Protein AF-A0A2A5FJX6-F1 (afdb_monomer)

Radius of gyration: 26.34 Å; Cα contacts (8 Å, |Δi|>4): 226; chains: 1; bounding box: 52×36×76 Å

Sequence (241 aa):
MTENDKHRYWAIAEWVMDNPEEGLKQFPEVVKNLETAIEKVTPHQEVQIINNIIDMFTKWAKELPLLLPKARKKKLEQYIDIVWMTMYMKYEDEIVIQEIKKQMPYLEEELSYLQAEYSKLSKKTSYEWIANPDKELPAIYNNLKVNELICPKTTQEQFINAFSKREATTIKPIQWIGKKNLLAYFIDSLFENNKISSTSRIWATAIICFTDAKNLAQLKENYRGNKQGKPKEFSIIDRLF

Foldseek 3Di:
DDPVVVVVLVVLLVVCVVPVVVCCVPPVVSVVVVVVVVVPCDLVNLLVVLVVLLVCLVVLVVVLVVDDLVVSLVSLVVNLVVLVCLQDPDDDDPSSVVSSVVCVVSSVVSNVVSVVVNVVSPFQWAWAFDDDLVPQLVLLVVLCVVVVQWDPPQDSVLSSRNHHRHGLVPHDATETPDDLLLVLLLLVVCVVVVRTDDDPCSLVNNVSRHPPSPPSVVSQVVCCPDPVNGDPPNVSSVVSD

Structure (mmCIF, N/CA/C/O backbone):
data_AF-A0A2A5FJX6-F1
#
_entry.id   AF-A0A2A5FJX6-F1
#
loop_
_atom_site.group_PDB
_atom_site.id
_atom_site.type_symbol
_atom_site.label_atom_id
_atom_site.label_alt_id
_atom_site.label_comp_id
_atom_site.label_asym_id
_atom_site.label_entity_id
_atom_site.label_seq_id
_atom_site.pdbx_PDB_ins_code
_atom_site.Cartn_x
_atom_site.Cartn_y
_atom_site.Cartn_z
_atom_site.occupancy
_atom_site.B_iso_or_equiv
_atom_site.auth_seq_id
_atom_site.auth_comp_id
_atom_site.auth_asym_id
_atom_site.auth_atom_id
_atom_site.pdbx_PDB_model_num
ATOM 1 N N . MET A 1 1 ? 7.272 11.387 -47.361 1.00 59.84 1 MET A N 1
ATOM 2 C CA . MET A 1 1 ? 6.286 10.925 -46.364 1.00 59.84 1 MET A CA 1
ATOM 3 C C . MET A 1 1 ? 5.802 12.138 -45.596 1.00 59.84 1 MET A C 1
ATOM 5 O O . MET A 1 1 ? 6.639 12.872 -45.077 1.00 59.84 1 MET A O 1
ATOM 9 N N . THR A 1 2 ? 4.502 12.409 -45.620 1.00 76.62 2 THR A N 1
ATOM 10 C CA . THR A 1 2 ? 3.911 13.561 -44.925 1.00 76.62 2 THR A CA 1
ATOM 11 C C . THR A 1 2 ? 3.832 13.300 -43.415 1.00 76.62 2 THR A C 1
ATOM 13 O O . THR A 1 2 ? 4.002 12.170 -42.956 1.00 76.62 2 THR A O 1
ATOM 16 N N . GLU A 1 3 ? 3.602 14.337 -42.613 1.00 66.56 3 GLU A N 1
ATOM 17 C CA . GLU A 1 3 ? 3.443 14.211 -41.154 1.00 66.56 3 GLU A CA 1
ATOM 18 C C . GLU A 1 3 ? 2.228 13.348 -40.776 1.00 66.56 3 GLU A C 1
ATOM 20 O O . GLU A 1 3 ? 2.269 12.560 -39.832 1.00 66.56 3 GLU A O 1
ATOM 25 N N . ASN A 1 4 ? 1.187 13.395 -41.606 1.00 76.69 4 ASN A N 1
ATOM 26 C CA . ASN A 1 4 ? -0.003 12.568 -41.454 1.00 76.69 4 ASN A CA 1
ATOM 27 C C . ASN A 1 4 ? 0.289 11.079 -41.731 1.00 76.69 4 ASN A C 1
ATOM 29 O O . ASN A 1 4 ? -0.196 10.198 -41.021 1.00 76.69 4 ASN A O 1
ATOM 33 N N . ASP A 1 5 ? 1.159 10.792 -42.707 1.00 75.12 5 ASP A N 1
ATOM 34 C CA . ASP A 1 5 ? 1.606 9.424 -43.002 1.00 75.12 5 ASP A CA 1
ATOM 35 C C . ASP A 1 5 ? 2.434 8.836 -41.848 1.00 75.12 5 ASP A C 1
ATOM 37 O O . ASP A 1 5 ? 2.316 7.649 -41.546 1.00 75.12 5 ASP A O 1
ATOM 41 N N . LYS A 1 6 ? 3.229 9.668 -41.153 1.00 70.25 6 LYS A N 1
ATOM 42 C CA . LYS A 1 6 ? 3.973 9.259 -39.947 1.00 70.25 6 LYS A CA 1
ATOM 43 C C . LYS A 1 6 ? 3.037 8.873 -38.807 1.00 70.25 6 LYS A C 1
ATOM 45 O O . LYS A 1 6 ? 3.231 7.821 -38.206 1.00 70.25 6 LYS A O 1
ATOM 50 N N . HIS A 1 7 ? 2.028 9.691 -38.515 1.00 77.94 7 HIS A N 1
ATOM 51 C CA . HIS A 1 7 ? 1.064 9.381 -37.455 1.00 77.94 7 HIS A CA 1
ATOM 52 C C . HIS A 1 7 ? 0.273 8.110 -37.745 1.00 77.94 7 HIS A C 1
ATOM 54 O O . HIS A 1 7 ? 0.091 7.281 -36.856 1.00 77.94 7 HIS A O 1
ATOM 60 N N . ARG A 1 8 ? -0.144 7.925 -38.999 1.00 81.31 8 ARG A N 1
ATOM 61 C CA . ARG A 1 8 ? -0.848 6.716 -39.417 1.00 81.31 8 ARG A CA 1
ATOM 62 C C . ARG A 1 8 ? 0.030 5.472 -39.296 1.00 81.31 8 ARG A C 1
ATOM 64 O O . ARG A 1 8 ? -0.449 4.455 -38.810 1.00 81.31 8 ARG A O 1
ATOM 71 N N . TYR A 1 9 ? 1.297 5.559 -39.699 1.00 84.38 9 TYR A N 1
ATOM 72 C CA . TYR A 1 9 ? 2.250 4.462 -39.537 1.00 84.38 9 TYR A CA 1
ATOM 73 C C . TYR A 1 9 ? 2.424 4.079 -38.062 1.00 84.38 9 TYR A C 1
ATOM 75 O O . TYR A 1 9 ? 2.313 2.906 -37.727 1.00 84.38 9 TYR A O 1
ATOM 83 N N . TRP A 1 10 ? 2.630 5.058 -37.176 1.00 80.12 10 TRP A N 1
ATOM 84 C CA . TRP A 1 10 ? 2.814 4.796 -35.745 1.00 80.12 10 TRP A CA 1
ATOM 85 C C . TRP A 1 10 ? 1.577 4.205 -35.075 1.00 80.12 10 TRP A C 1
ATOM 87 O O . TRP A 1 10 ? 1.717 3.263 -34.308 1.00 80.12 10 TRP A O 1
ATOM 97 N N . ALA A 1 11 ? 0.376 4.674 -35.416 1.00 86.06 11 ALA A N 1
ATOM 98 C CA . ALA A 1 11 ? -0.858 4.086 -34.895 1.00 86.06 11 ALA A CA 1
ATOM 99 C C . ALA A 1 11 ? -1.023 2.613 -35.314 1.00 86.06 11 ALA A C 1
ATOM 101 O O . ALA A 1 11 ? -1.481 1.787 -34.528 1.00 86.06 11 ALA A O 1
ATOM 102 N N . ILE A 1 12 ? -0.628 2.272 -36.547 1.00 85.88 12 ILE A N 1
ATOM 103 C CA . ILE A 1 12 ? -0.635 0.885 -37.031 1.00 85.88 12 ILE A CA 1
ATOM 104 C C . ILE A 1 12 ? 0.447 0.067 -36.319 1.00 85.88 12 ILE A C 1
ATOM 106 O O . ILE A 1 12 ? 0.173 -1.050 -35.899 1.00 85.88 12 ILE A O 1
ATOM 110 N N . ALA A 1 13 ? 1.650 0.617 -36.144 1.00 80.69 13 ALA A N 1
ATOM 111 C CA . ALA A 1 13 ? 2.742 -0.053 -35.444 1.00 80.69 13 ALA A CA 1
ATOM 112 C C . ALA A 1 13 ? 2.401 -0.342 -33.971 1.00 80.69 13 ALA A C 1
ATOM 114 O O . ALA A 1 13 ? 2.614 -1.460 -33.516 1.00 80.69 13 ALA A O 1
ATOM 115 N N . GLU A 1 14 ? 1.825 0.624 -33.248 1.00 81.44 14 GLU A N 1
ATOM 116 C CA . GLU A 1 14 ? 1.330 0.440 -31.873 1.00 81.44 14 GLU A CA 1
ATOM 117 C C . GLU A 1 14 ? 0.295 -0.684 -31.802 1.00 81.44 14 GLU A C 1
ATOM 119 O O . GLU A 1 14 ? 0.434 -1.610 -31.007 1.00 81.44 14 GLU A O 1
ATOM 124 N N . TRP A 1 15 ? -0.692 -0.664 -32.698 1.00 91.69 15 TRP A N 1
ATOM 125 C CA . TRP A 1 15 ? -1.714 -1.705 -32.740 1.00 91.69 15 TRP A CA 1
ATOM 126 C C . TRP A 1 15 ? -1.143 -3.093 -33.070 1.00 91.69 15 TRP A C 1
ATOM 128 O O . TRP A 1 15 ? -1.575 -4.085 -32.488 1.00 91.69 15 TRP A O 1
ATOM 138 N N . VAL A 1 16 ? -0.167 -3.171 -33.981 1.00 88.56 16 VAL A N 1
ATOM 139 C CA . VAL A 1 16 ? 0.531 -4.415 -34.343 1.00 88.56 16 VAL A CA 1
ATOM 140 C C . VAL A 1 16 ? 1.311 -4.983 -33.155 1.00 88.56 16 VAL A C 1
ATOM 142 O O . VAL A 1 16 ? 1.273 -6.193 -32.949 1.00 88.56 16 VAL A O 1
ATOM 145 N N . MET A 1 17 ? 1.976 -4.141 -32.357 1.00 77.44 17 MET A N 1
ATOM 146 C CA . MET A 1 17 ? 2.678 -4.584 -31.143 1.00 77.44 17 MET A CA 1
ATOM 147 C C . MET A 1 17 ? 1.713 -5.171 -30.104 1.00 77.44 17 MET A C 1
ATOM 149 O O . MET A 1 17 ? 2.044 -6.161 -29.456 1.00 77.44 17 MET A O 1
ATOM 153 N N . ASP A 1 18 ? 0.505 -4.614 -29.999 1.00 83.25 18 ASP A N 1
ATOM 154 C CA . ASP A 1 18 ? -0.546 -5.123 -29.111 1.00 83.25 18 ASP A CA 1
ATOM 155 C C . ASP A 1 18 ? -1.265 -6.374 -29.668 1.00 83.25 18 ASP A C 1
ATOM 157 O O . ASP A 1 18 ? -1.925 -7.091 -28.915 1.00 83.25 18 ASP A O 1
ATOM 161 N N . ASN A 1 19 ? -1.166 -6.647 -30.979 1.00 90.19 19 ASN A N 1
ATOM 162 C CA . ASN A 1 19 ? -1.884 -7.726 -31.678 1.00 90.19 19 ASN A CA 1
ATOM 163 C C . ASN A 1 19 ? -0.968 -8.456 -32.687 1.00 90.19 19 ASN A C 1
ATOM 165 O O . ASN A 1 19 ? -1.202 -8.378 -33.895 1.00 90.19 19 ASN A O 1
ATOM 169 N N . PRO A 1 20 ? 0.077 -9.172 -32.238 1.00 77.50 20 PRO A N 1
ATOM 170 C CA . PRO A 1 20 ? 1.154 -9.645 -33.112 1.00 77.50 20 PRO A CA 1
ATOM 171 C C . PRO A 1 20 ? 0.707 -10.656 -34.184 1.00 77.50 20 PRO A C 1
ATOM 173 O O . PRO A 1 20 ? 1.139 -10.562 -35.333 1.00 77.50 20 PRO A O 1
ATOM 176 N N . GLU A 1 21 ? -0.194 -11.591 -33.858 1.00 86.94 21 GLU A N 1
ATOM 177 C CA . GLU A 1 21 ? -0.674 -12.603 -34.816 1.00 86.94 21 GLU A CA 1
ATOM 178 C C . GLU A 1 21 ? -1.556 -11.996 -35.920 1.00 86.94 21 GLU A C 1
ATOM 180 O O . GLU A 1 21 ? -1.376 -12.276 -37.109 1.00 86.94 21 GLU A O 1
ATOM 185 N N . GLU A 1 22 ? -2.501 -11.131 -35.549 1.00 91.69 22 GLU A N 1
ATOM 186 C CA . GLU A 1 22 ? -3.324 -10.380 -36.500 1.00 91.69 22 GLU A CA 1
ATOM 187 C C . GLU A 1 22 ? -2.502 -9.343 -37.270 1.00 91.69 22 GLU A C 1
ATOM 189 O O . GLU A 1 22 ? -2.741 -9.136 -38.462 1.00 91.69 22 GLU A O 1
ATOM 194 N N . GLY A 1 23 ? -1.513 -8.730 -36.624 1.00 90.31 23 GLY A N 1
ATOM 195 C CA . GLY A 1 23 ? -0.569 -7.801 -37.230 1.00 90.31 23 GLY A CA 1
ATOM 196 C C . GLY A 1 23 ? 0.240 -8.449 -38.348 1.00 90.31 23 GLY A C 1
ATOM 197 O O . GLY A 1 23 ? 0.350 -7.869 -39.426 1.00 90.31 23 GLY A O 1
ATOM 198 N N . LEU A 1 24 ? 0.713 -9.685 -38.152 1.00 91.62 24 LEU A N 1
ATOM 199 C CA . LEU A 1 24 ? 1.433 -10.448 -39.179 1.00 91.62 24 LEU A CA 1
ATOM 200 C C . LEU A 1 24 ? 0.563 -10.732 -40.413 1.00 91.62 24 LEU A C 1
ATOM 202 O O . LEU A 1 24 ? 1.059 -10.720 -41.538 1.00 91.62 24 LEU A O 1
ATOM 206 N N . LYS A 1 25 ? -0.743 -10.947 -40.222 1.00 92.50 25 LYS A N 1
ATOM 207 C CA . LYS A 1 25 ? -1.693 -11.180 -41.323 1.00 92.50 25 LYS A CA 1
ATOM 208 C C . LYS A 1 25 ? -2.077 -9.886 -42.045 1.00 92.50 25 LYS A C 1
ATOM 210 O O . LYS A 1 25 ? -2.175 -9.881 -43.269 1.00 92.50 25 LYS A O 1
ATOM 215 N N . GLN A 1 26 ? -2.343 -8.813 -41.298 1.00 93.06 26 GLN A N 1
ATOM 216 C CA . GLN A 1 26 ? -2.940 -7.582 -41.834 1.00 93.06 26 GLN A CA 1
ATOM 217 C C . GLN A 1 26 ? -1.904 -6.542 -42.273 1.00 93.06 26 GLN A C 1
ATOM 219 O O . GLN A 1 26 ? -2.144 -5.809 -43.231 1.00 93.06 26 GLN A O 1
ATOM 224 N N . PHE A 1 27 ? -0.748 -6.487 -41.611 1.00 92.62 27 PHE A N 1
ATOM 225 C CA . PHE A 1 27 ? 0.310 -5.504 -41.858 1.00 92.62 27 PHE A CA 1
ATOM 226 C C . PHE A 1 27 ? 1.712 -6.151 -41.869 1.00 92.62 27 PHE A C 1
ATOM 228 O O . PHE A 1 27 ? 2.603 -5.698 -41.145 1.00 92.62 27 PHE A O 1
ATOM 235 N N . PRO A 1 28 ? 1.958 -7.175 -42.713 1.00 91.38 28 PRO A N 1
ATOM 236 C CA . PRO A 1 28 ? 3.213 -7.936 -42.710 1.00 91.38 28 PRO A CA 1
ATOM 237 C C . PRO A 1 28 ? 4.454 -7.072 -42.973 1.00 91.38 28 PRO A C 1
ATOM 239 O O . PRO A 1 28 ? 5.525 -7.341 -42.442 1.00 91.38 28 PRO A O 1
ATOM 242 N N . GLU A 1 29 ? 4.325 -6.006 -43.765 1.00 88.44 29 GLU A N 1
ATOM 243 C CA . GLU A 1 29 ? 5.431 -5.085 -44.044 1.00 88.44 29 GLU A CA 1
ATOM 244 C C . GLU A 1 29 ? 5.788 -4.219 -42.826 1.00 88.44 29 GLU A C 1
ATOM 246 O O . GLU A 1 29 ? 6.962 -3.952 -42.583 1.00 88.44 29 GLU A O 1
ATOM 251 N N . VAL A 1 30 ? 4.797 -3.828 -42.017 1.00 87.50 30 VAL A N 1
ATOM 252 C CA . VAL A 1 30 ? 5.030 -3.098 -40.760 1.00 87.50 30 VAL A CA 1
ATOM 253 C C . VAL A 1 30 ? 5.676 -4.021 -39.733 1.00 87.50 30 VAL A C 1
ATOM 255 O O . VAL A 1 30 ? 6.652 -3.615 -39.111 1.00 87.50 30 VAL A O 1
ATOM 258 N N . VAL A 1 31 ? 5.202 -5.267 -39.612 1.00 84.94 31 VAL A N 1
ATOM 259 C CA . VAL A 1 31 ? 5.831 -6.290 -38.756 1.00 84.94 31 VAL A CA 1
ATOM 260 C C . VAL A 1 31 ? 7.283 -6.505 -39.161 1.00 84.94 31 VAL A C 1
ATOM 262 O O . VAL A 1 31 ? 8.169 -6.326 -38.337 1.00 84.94 31 VAL A O 1
ATOM 265 N N . LYS A 1 32 ? 7.548 -6.750 -40.448 1.00 84.12 32 LYS A N 1
ATOM 266 C CA . LYS A 1 32 ? 8.910 -6.914 -40.964 1.00 84.12 32 LYS A CA 1
ATOM 267 C C . LYS A 1 32 ? 9.786 -5.693 -40.696 1.00 84.12 32 LYS A C 1
ATOM 269 O O . LYS A 1 32 ? 10.962 -5.843 -40.383 1.00 84.12 32 LYS A O 1
ATOM 274 N N . ASN A 1 33 ? 9.251 -4.480 -40.829 1.00 81.12 33 ASN A N 1
ATOM 275 C CA . ASN A 1 33 ? 9.995 -3.256 -40.537 1.00 81.12 33 ASN A CA 1
ATOM 276 C C . ASN A 1 33 ? 10.286 -3.096 -39.041 1.00 81.12 33 ASN A C 1
ATOM 278 O O . ASN A 1 33 ? 11.363 -2.613 -38.702 1.00 81.12 33 ASN A O 1
ATOM 282 N N . LEU A 1 34 ? 9.368 -3.507 -38.162 1.00 77.12 34 LEU A N 1
ATOM 283 C CA . LEU A 1 34 ? 9.584 -3.546 -36.715 1.00 77.12 34 LEU A CA 1
ATOM 284 C C . LEU A 1 34 ? 10.630 -4.603 -36.348 1.00 77.12 34 LEU A C 1
ATOM 286 O O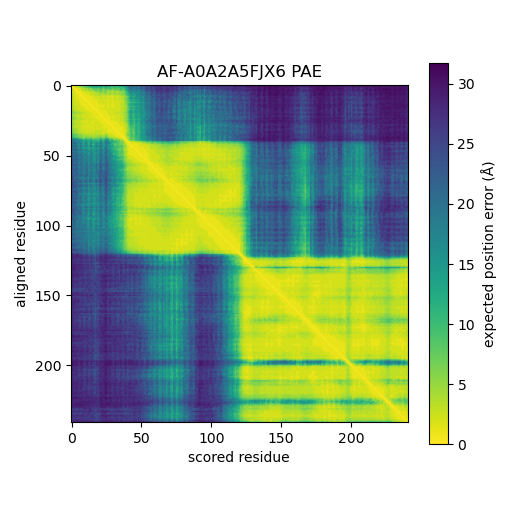 . LEU A 1 34 ? 11.587 -4.273 -35.661 1.00 77.12 34 LEU A O 1
ATOM 290 N N . GLU A 1 35 ? 10.514 -5.822 -36.875 1.00 75.62 35 GLU A N 1
ATOM 291 C CA . GLU A 1 35 ? 11.499 -6.901 -36.710 1.00 75.62 35 GLU A CA 1
ATOM 292 C C . GLU A 1 35 ? 12.877 -6.464 -37.209 1.00 75.62 35 GLU A C 1
ATOM 294 O O . GLU A 1 35 ? 13.860 -6.558 -36.488 1.00 75.62 35 GLU A O 1
ATOM 299 N N . THR A 1 36 ? 12.943 -5.863 -38.397 1.00 71.12 36 THR A N 1
ATOM 300 C CA . THR A 1 36 ? 14.184 -5.322 -38.964 1.00 71.12 36 THR A CA 1
ATOM 301 C C . THR A 1 36 ? 14.729 -4.161 -38.129 1.00 71.12 36 THR A C 1
ATOM 303 O O . THR A 1 36 ? 15.939 -3.967 -38.075 1.00 71.12 36 THR A O 1
ATOM 306 N N . ALA A 1 37 ? 13.874 -3.337 -37.517 1.00 65.69 37 ALA A N 1
ATOM 307 C CA . ALA A 1 37 ? 14.314 -2.263 -36.630 1.00 65.69 37 ALA A CA 1
ATOM 308 C C . ALA A 1 37 ? 14.884 -2.823 -35.322 1.00 65.69 37 ALA A C 1
ATOM 310 O O . ALA A 1 37 ? 15.897 -2.308 -34.859 1.00 65.69 37 ALA A O 1
ATOM 311 N N . ILE A 1 38 ? 14.281 -3.889 -34.788 1.00 62.28 38 ILE A N 1
ATOM 312 C CA . ILE A 1 38 ? 14.752 -4.639 -33.617 1.00 62.28 38 ILE A CA 1
ATOM 313 C C . ILE A 1 38 ? 16.094 -5.319 -33.930 1.00 62.28 38 ILE A C 1
ATOM 315 O O . ILE A 1 38 ? 17.055 -5.124 -33.197 1.00 62.28 38 ILE A O 1
ATOM 319 N N . GLU A 1 39 ? 16.213 -6.008 -35.069 1.00 61.53 39 GLU A N 1
ATOM 320 C CA . GLU A 1 39 ? 17.458 -6.644 -35.540 1.00 61.53 39 GLU A CA 1
ATOM 321 C C . GLU A 1 39 ? 18.577 -5.639 -35.873 1.00 61.53 39 GLU A C 1
ATOM 323 O O . GLU A 1 39 ? 19.747 -6.008 -35.966 1.00 61.53 39 GLU A O 1
ATOM 328 N N . LYS A 1 40 ? 18.238 -4.361 -36.082 1.00 60.19 40 LYS A N 1
ATOM 329 C CA . LYS A 1 40 ? 19.194 -3.292 -36.411 1.00 60.19 40 LYS A CA 1
ATOM 330 C C . LYS A 1 40 ? 19.630 -2.457 -35.221 1.00 60.19 40 LYS A C 1
ATOM 332 O O . LYS A 1 40 ? 20.464 -1.573 -35.431 1.00 60.19 40 LYS A O 1
ATOM 337 N N . VAL A 1 41 ? 19.095 -2.675 -34.019 1.00 70.81 41 VAL A N 1
ATOM 338 C CA . VAL A 1 41 ? 19.615 -1.971 -32.846 1.00 70.81 41 VAL A CA 1
ATOM 339 C C . VAL A 1 41 ? 20.996 -2.538 -32.564 1.00 70.81 41 VAL A C 1
ATOM 341 O O . VAL A 1 41 ? 21.168 -3.627 -32.037 1.00 70.81 41 VAL A O 1
ATOM 344 N N . THR A 1 42 ? 22.013 -1.806 -32.998 1.00 81.44 42 THR A N 1
ATOM 345 C CA . THR A 1 42 ? 23.391 -2.171 -32.696 1.00 81.44 42 THR A CA 1
ATOM 346 C C . THR A 1 42 ? 23.616 -2.077 -31.185 1.00 81.44 42 THR A C 1
ATOM 348 O O . THR A 1 42 ? 22.997 -1.234 -30.530 1.00 81.44 42 THR A O 1
ATOM 351 N N . PRO A 1 43 ? 24.585 -2.814 -30.625 1.00 83.62 43 PRO A N 1
ATOM 352 C CA . PRO A 1 43 ? 24.909 -2.720 -29.198 1.00 83.62 43 PRO A CA 1
ATOM 353 C C . PRO A 1 43 ? 25.231 -1.282 -28.752 1.00 83.62 43 PRO A C 1
ATOM 355 O O . PRO A 1 43 ? 24.927 -0.861 -27.641 1.00 83.62 43 PRO A O 1
ATOM 358 N N . HIS A 1 44 ? 25.792 -0.475 -29.658 1.00 81.12 44 HIS A N 1
ATOM 359 C CA . HIS A 1 44 ? 26.046 0.947 -29.428 1.00 81.12 44 HIS A CA 1
ATOM 360 C C . HIS A 1 44 ? 24.755 1.770 -29.319 1.00 81.12 44 HIS A C 1
ATOM 362 O O . HIS A 1 44 ? 24.688 2.701 -28.519 1.00 81.12 44 HIS A O 1
ATOM 368 N N . GLN A 1 45 ? 23.730 1.444 -30.108 1.00 82.94 45 GLN A N 1
ATOM 369 C CA . GLN A 1 45 ? 22.419 2.081 -30.007 1.00 82.94 45 GLN A CA 1
ATOM 370 C C . GLN A 1 45 ? 21.682 1.645 -28.738 1.00 82.94 45 GLN A C 1
ATOM 372 O O . GLN A 1 45 ? 21.047 2.491 -28.118 1.00 82.94 45 GLN A O 1
ATOM 377 N N . GLU A 1 46 ? 21.818 0.393 -28.293 1.00 87.56 46 GLU A N 1
ATOM 378 C CA . GLU A 1 46 ? 21.286 -0.042 -26.990 1.00 87.56 46 GLU A CA 1
ATOM 379 C C . GLU A 1 46 ? 21.928 0.729 -25.835 1.00 87.56 46 GLU A C 1
ATOM 381 O O . GLU A 1 46 ? 21.227 1.286 -24.992 1.00 87.56 46 GLU A O 1
ATOM 386 N N . VAL A 1 47 ? 23.258 0.871 -25.848 1.00 88.88 47 VAL A N 1
ATOM 387 C CA . VAL A 1 47 ? 23.994 1.716 -24.894 1.00 88.88 47 VAL A CA 1
ATOM 388 C C . VAL A 1 47 ? 23.492 3.163 -24.925 1.00 88.88 47 VAL A C 1
ATOM 390 O O . VAL A 1 47 ? 23.324 3.786 -23.876 1.00 88.88 47 VAL A O 1
ATOM 393 N N . GLN A 1 48 ? 23.221 3.724 -26.105 1.00 88.00 48 GLN A N 1
ATOM 394 C CA . GLN A 1 48 ? 22.643 5.067 -26.212 1.00 88.00 48 GLN A CA 1
ATOM 395 C C . GLN A 1 48 ? 21.226 5.136 -25.640 1.00 88.00 48 GLN A C 1
ATOM 397 O O . GLN A 1 48 ? 20.899 6.114 -24.975 1.00 88.00 48 GLN A O 1
ATOM 402 N N . ILE A 1 49 ? 20.392 4.119 -25.861 1.00 87.44 49 ILE A N 1
ATOM 403 C CA . ILE A 1 49 ? 19.043 4.044 -25.289 1.00 87.44 49 ILE A CA 1
ATOM 404 C C . ILE A 1 49 ? 19.115 4.024 -23.759 1.00 87.44 49 ILE A C 1
ATOM 406 O O . ILE A 1 49 ? 18.423 4.817 -23.127 1.00 87.44 49 ILE A O 1
ATOM 410 N N . ILE A 1 50 ? 19.986 3.198 -23.173 1.00 89.50 50 ILE A N 1
ATOM 411 C CA . ILE A 1 50 ? 20.195 3.126 -21.717 1.00 89.50 50 ILE A CA 1
ATOM 412 C C . ILE A 1 50 ? 20.586 4.499 -21.159 1.00 89.50 50 ILE A C 1
ATOM 414 O O . ILE A 1 50 ? 19.957 4.991 -20.225 1.00 89.50 50 ILE A O 1
ATOM 418 N N . ASN A 1 51 ? 21.576 5.156 -21.769 1.00 89.56 51 ASN A N 1
ATOM 419 C CA . ASN A 1 51 ? 22.008 6.489 -21.341 1.00 89.56 51 ASN A CA 1
ATOM 420 C C . ASN A 1 51 ? 20.891 7.535 -21.489 1.00 89.56 51 ASN A C 1
ATOM 422 O O . ASN A 1 51 ? 20.677 8.345 -20.591 1.00 89.56 51 ASN A O 1
ATOM 426 N N . ASN A 1 52 ? 20.121 7.478 -22.578 1.00 89.19 52 ASN A N 1
ATOM 427 C CA . ASN A 1 52 ? 18.991 8.380 -22.788 1.00 89.19 52 ASN A CA 1
ATOM 428 C C . ASN A 1 52 ? 17.891 8.194 -21.734 1.00 89.19 52 ASN A C 1
ATOM 430 O O . ASN A 1 52 ? 17.251 9.173 -21.356 1.00 89.19 52 ASN A O 1
ATOM 434 N N . ILE A 1 53 ? 17.638 6.965 -21.271 1.00 88.44 53 ILE A N 1
ATOM 435 C CA . ILE A 1 53 ? 16.656 6.694 -20.209 1.00 88.44 53 ILE A CA 1
ATOM 436 C C . ILE A 1 53 ? 17.065 7.416 -18.920 1.00 88.44 53 ILE A C 1
ATOM 438 O O . ILE A 1 53 ? 16.246 8.141 -18.354 1.00 88.44 5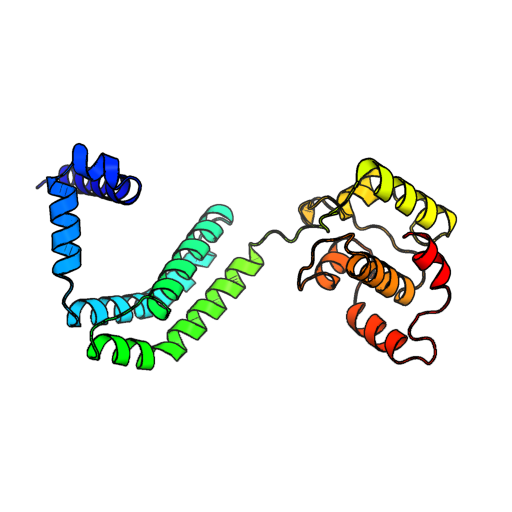3 ILE A O 1
ATOM 442 N N . ILE A 1 54 ? 18.339 7.313 -18.543 1.00 89.25 54 ILE A N 1
ATOM 443 C CA . ILE A 1 54 ? 18.905 7.976 -17.357 1.00 89.25 54 ILE A CA 1
ATOM 444 C C . ILE A 1 54 ? 18.824 9.503 -17.498 1.00 89.25 54 ILE A C 1
ATOM 446 O O . ILE A 1 54 ? 18.319 10.208 -16.623 1.00 89.25 54 ILE A O 1
ATOM 450 N N . ASP A 1 55 ? 19.228 10.044 -18.649 1.00 90.12 55 ASP A N 1
ATOM 451 C CA . ASP A 1 55 ? 19.170 11.489 -18.905 1.00 90.12 55 ASP A CA 1
ATOM 452 C C . ASP A 1 55 ? 17.729 12.034 -18.867 1.00 90.12 55 ASP A C 1
ATOM 454 O O . ASP A 1 55 ? 17.470 13.169 -18.439 1.00 90.12 55 ASP A O 1
ATOM 458 N N . MET A 1 56 ? 16.754 11.222 -19.287 1.00 89.81 56 MET A N 1
ATOM 459 C CA . MET A 1 56 ? 15.340 11.587 -19.250 1.00 89.81 56 MET A CA 1
ATOM 460 C C . MET A 1 56 ? 14.760 11.635 -17.836 1.00 89.81 56 MET A C 1
ATOM 462 O O . MET A 1 56 ? 13.767 12.346 -17.638 1.00 89.81 56 MET A O 1
ATOM 466 N N . PHE A 1 57 ? 15.357 10.972 -16.844 1.00 91.56 57 PHE A N 1
ATOM 467 C CA . PHE A 1 57 ? 14.801 10.916 -15.492 1.00 91.56 57 PHE A CA 1
ATOM 468 C C . PHE A 1 57 ? 14.590 12.301 -14.880 1.00 91.56 57 PHE A C 1
ATOM 470 O O . PH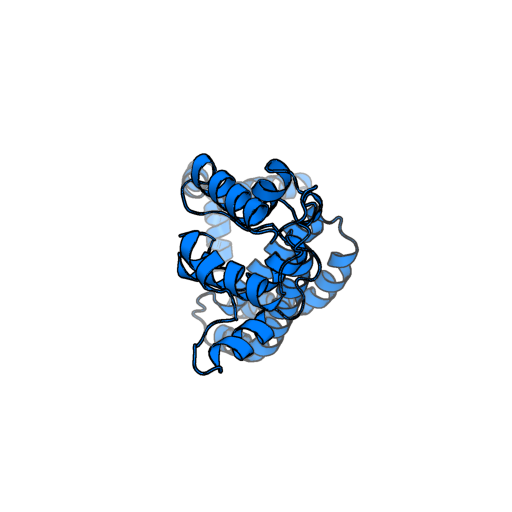E A 1 57 ? 13.521 12.604 -14.343 1.00 91.56 57 PHE A O 1
ATOM 477 N N . THR A 1 58 ? 15.556 13.208 -15.052 1.00 88.25 58 THR A N 1
ATOM 478 C CA . THR A 1 58 ? 15.435 14.590 -14.556 1.00 88.25 58 THR A CA 1
ATOM 479 C C . THR A 1 58 ? 14.224 15.305 -15.165 1.00 88.25 58 THR A C 1
ATOM 481 O O . THR A 1 58 ? 13.571 16.122 -14.508 1.00 88.25 58 THR A O 1
ATOM 484 N N . LYS A 1 59 ? 13.898 15.009 -16.428 1.00 92.25 59 LYS A N 1
ATOM 485 C CA . LYS A 1 59 ? 12.712 15.550 -17.098 1.00 92.25 59 LYS A CA 1
ATOM 486 C C . LYS A 1 59 ? 11.439 14.908 -16.550 1.00 92.25 59 LYS A C 1
ATOM 488 O O . LYS A 1 59 ? 10.501 15.637 -16.231 1.00 92.25 59 LYS A O 1
ATOM 493 N N . TRP A 1 60 ? 11.417 13.586 -16.382 1.00 92.88 60 TRP A N 1
ATOM 494 C CA . TRP A 1 60 ? 10.282 12.863 -15.801 1.00 92.88 60 TRP A CA 1
ATOM 495 C C . TRP A 1 60 ? 9.947 13.363 -14.394 1.00 92.88 60 TRP A C 1
ATOM 497 O O . TRP A 1 60 ? 8.798 13.715 -14.128 1.00 92.88 60 TRP A O 1
ATOM 507 N N . ALA A 1 61 ? 10.948 13.499 -13.523 1.00 91.00 61 ALA A N 1
ATOM 508 C CA . ALA A 1 61 ? 10.781 13.997 -12.159 1.00 91.00 61 ALA A CA 1
ATOM 509 C C . ALA A 1 61 ? 10.206 15.425 -12.109 1.00 91.00 61 ALA A C 1
ATOM 511 O O . ALA A 1 61 ? 9.417 15.746 -11.222 1.00 91.00 61 ALA A O 1
ATOM 512 N N . LYS A 1 62 ? 10.548 16.283 -13.082 1.00 92.69 62 LYS A N 1
ATOM 513 C CA . LYS A 1 62 ? 9.986 17.642 -13.209 1.00 92.69 62 LYS A CA 1
ATOM 514 C C . LYS A 1 62 ? 8.565 17.655 -13.771 1.00 92.69 62 LYS A C 1
ATOM 516 O O . LYS A 1 62 ? 7.774 18.516 -13.395 1.00 92.69 62 LYS A O 1
ATOM 521 N N . GLU A 1 63 ? 8.236 16.728 -14.667 1.00 93.00 63 GLU A N 1
ATOM 522 C CA . GLU A 1 63 ? 6.916 16.641 -15.301 1.00 93.00 63 GLU A CA 1
ATOM 523 C C . GLU A 1 63 ? 5.861 16.056 -14.356 1.00 93.00 63 GLU A C 1
ATOM 525 O O . GLU A 1 63 ? 4.735 16.550 -14.295 1.00 93.00 63 GLU A O 1
ATOM 530 N N . LEU A 1 64 ? 6.220 15.029 -13.582 1.00 92.56 64 LEU A N 1
ATOM 531 C CA . LEU A 1 64 ? 5.292 14.287 -12.725 1.00 92.56 64 LEU A CA 1
ATOM 532 C C . LEU A 1 64 ? 4.444 15.191 -11.804 1.00 92.56 64 LEU A C 1
ATOM 534 O O . LEU A 1 64 ? 3.219 15.028 -11.805 1.00 92.56 64 LEU A O 1
ATOM 538 N N . PRO A 1 65 ? 5.007 16.179 -11.075 1.00 90.56 65 PRO A N 1
ATOM 539 C CA . PRO A 1 65 ? 4.239 17.091 -10.227 1.00 90.56 65 PRO A CA 1
ATOM 540 C C . PRO A 1 65 ? 3.238 17.984 -10.970 1.00 90.56 65 PRO A C 1
ATOM 542 O O . PRO A 1 65 ? 2.312 18.490 -10.335 1.00 90.56 65 PRO A O 1
ATOM 545 N N . LEU A 1 66 ? 3.392 18.168 -12.283 1.00 93.06 66 LEU A N 1
ATOM 546 C CA . LEU A 1 66 ? 2.518 19.006 -13.113 1.00 93.06 66 LEU A CA 1
ATOM 547 C C . LEU A 1 66 ? 1.275 18.250 -13.603 1.00 93.06 66 LEU A C 1
ATOM 549 O O . LEU A 1 66 ? 0.291 18.859 -14.019 1.00 93.06 66 LEU A O 1
ATOM 553 N N . LEU A 1 67 ? 1.294 16.917 -13.540 1.00 90.62 67 LEU A N 1
ATOM 554 C CA . LEU A 1 67 ? 0.208 16.072 -14.026 1.00 90.62 67 LEU A CA 1
ATOM 555 C C . LEU A 1 67 ? -0.926 15.937 -13.002 1.00 90.62 67 LEU A C 1
ATOM 557 O O . LEU A 1 67 ? -0.688 15.820 -11.794 1.00 90.62 67 LEU A O 1
ATOM 561 N N . LEU A 1 68 ? -2.163 15.837 -13.504 1.00 87.81 68 LEU A N 1
ATOM 562 C CA . LEU A 1 68 ? -3.340 15.451 -12.715 1.00 87.81 68 LEU A CA 1
ATOM 563 C C . LEU A 1 68 ? -3.174 14.036 -12.128 1.00 87.81 68 LEU A C 1
ATOM 565 O O . LEU A 1 68 ? -2.572 13.187 -12.786 1.00 87.81 68 LEU A O 1
ATOM 569 N N . PRO A 1 69 ? -3.775 13.705 -10.965 1.00 80.94 69 PRO A N 1
ATOM 570 C CA . PRO A 1 69 ? -3.520 12.442 -10.260 1.00 80.94 69 PRO A CA 1
ATOM 571 C C . PRO A 1 69 ? -3.682 11.170 -11.107 1.00 80.94 69 PRO A C 1
ATOM 573 O O . PRO A 1 69 ? -2.843 10.275 -11.042 1.00 80.94 69 PRO A O 1
ATOM 576 N N . LYS A 1 70 ? -4.727 11.095 -11.945 1.00 79.19 70 LYS A N 1
ATOM 577 C CA . LYS A 1 70 ? -4.967 9.939 -12.830 1.00 79.19 70 LYS A CA 1
ATOM 578 C C . LYS A 1 70 ? -3.891 9.811 -13.916 1.00 79.19 70 LYS A C 1
ATOM 580 O O . LYS A 1 70 ? -3.401 8.712 -14.155 1.00 79.19 70 LYS A O 1
ATOM 585 N N . ALA A 1 71 ? -3.521 10.923 -14.552 1.00 84.62 71 ALA A N 1
ATOM 586 C CA . ALA A 1 71 ? -2.484 10.951 -15.584 1.00 84.62 71 ALA A CA 1
ATOM 587 C C . ALA A 1 71 ? -1.094 10.683 -14.988 1.00 84.62 71 ALA A C 1
ATOM 589 O O . ALA A 1 71 ? -0.330 9.898 -15.541 1.00 84.62 71 ALA A O 1
ATOM 590 N N . ARG A 1 72 ? -0.812 11.261 -13.814 1.00 89.44 72 ARG A N 1
ATOM 591 C CA . ARG A 1 72 ? 0.416 11.039 -13.048 1.00 89.44 72 ARG A CA 1
ATOM 592 C C . ARG A 1 72 ? 0.597 9.569 -12.694 1.00 89.44 72 ARG A C 1
ATOM 594 O O . ARG A 1 72 ? 1.678 9.036 -12.896 1.00 89.44 72 ARG A O 1
ATOM 601 N N . LYS A 1 73 ? -0.464 8.905 -12.220 1.00 84.12 73 LYS A N 1
ATOM 602 C CA . LYS A 1 73 ? -0.433 7.472 -11.900 1.00 84.12 73 LYS A CA 1
ATOM 603 C C . LYS A 1 73 ? -0.049 6.630 -13.121 1.00 84.12 73 LYS A C 1
ATOM 605 O O . LYS A 1 73 ? 0.886 5.848 -13.027 1.00 84.12 73 LYS A O 1
ATOM 610 N N . LYS A 1 74 ? -0.719 6.849 -14.259 1.00 84.06 74 LYS A N 1
ATOM 611 C CA . LYS A 1 74 ? -0.422 6.135 -15.512 1.00 84.06 74 LYS A CA 1
ATOM 612 C C . LYS A 1 74 ? 1.018 6.377 -15.982 1.00 84.06 74 LYS A C 1
ATOM 614 O O . LYS A 1 74 ? 1.675 5.456 -16.443 1.00 84.06 74 LYS A O 1
ATOM 619 N N . LYS A 1 75 ? 1.516 7.612 -15.859 1.00 90.88 75 LYS A N 1
ATOM 620 C CA . LYS A 1 75 ? 2.898 7.952 -16.226 1.00 90.88 75 LYS A CA 1
ATOM 621 C C . LYS A 1 75 ? 3.934 7.308 -15.308 1.00 90.88 75 LYS A C 1
ATOM 623 O O . LYS A 1 75 ? 4.940 6.826 -15.804 1.00 90.88 75 LYS A O 1
ATOM 628 N N 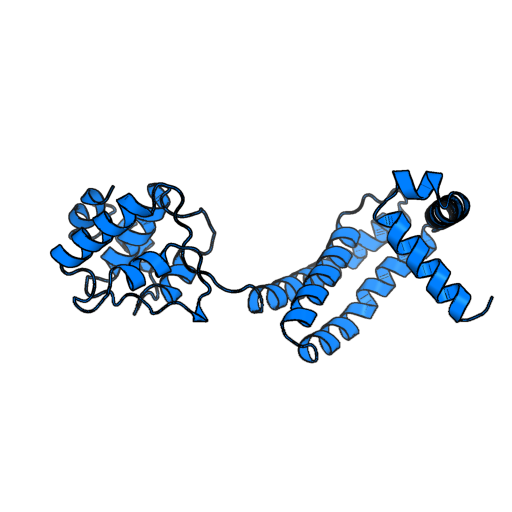. LEU A 1 76 ? 3.672 7.248 -14.004 1.00 90.94 76 LEU A N 1
ATOM 629 C CA . LEU A 1 76 ? 4.539 6.543 -13.059 1.00 90.94 76 LEU A CA 1
ATOM 630 C C . LEU A 1 76 ? 4.627 5.046 -13.362 1.00 90.94 76 LEU A C 1
ATOM 632 O O . LEU A 1 76 ? 5.725 4.515 -13.323 1.00 90.94 76 LEU A O 1
ATOM 636 N N . GLU A 1 77 ? 3.509 4.395 -13.701 1.00 84.75 77 GLU A N 1
ATOM 637 C CA . GLU A 1 77 ? 3.501 2.984 -14.136 1.00 84.75 77 GLU A CA 1
ATOM 638 C C . GLU A 1 77 ? 4.410 2.798 -15.356 1.00 84.75 77 GLU A C 1
ATOM 640 O O . GLU A 1 77 ? 5.336 2.001 -15.311 1.00 84.75 77 GLU A O 1
ATOM 645 N N . GLN A 1 78 ? 4.237 3.638 -16.383 1.00 85.25 78 GLN A N 1
ATOM 646 C CA . GLN A 1 78 ? 5.072 3.598 -17.589 1.00 85.25 78 GLN A CA 1
ATOM 647 C C . GLN A 1 78 ? 6.566 3.795 -17.296 1.00 85.25 78 GLN A C 1
ATOM 649 O O . GLN A 1 78 ? 7.396 3.080 -17.843 1.00 85.25 78 GLN A O 1
ATOM 654 N N . TYR A 1 79 ? 6.927 4.769 -16.458 1.00 93.19 79 TYR A N 1
ATOM 655 C CA . TYR A 1 79 ? 8.333 5.044 -16.147 1.00 93.19 79 TYR A CA 1
ATOM 656 C C . TYR A 1 79 ? 8.965 3.929 -15.310 1.00 93.19 79 TYR A C 1
ATOM 658 O O . TYR A 1 79 ? 10.109 3.561 -15.563 1.00 93.19 79 TYR A O 1
ATOM 666 N N . ILE A 1 80 ? 8.214 3.357 -14.362 1.00 87.56 80 ILE A N 1
ATOM 667 C CA . ILE A 1 80 ? 8.651 2.187 -13.590 1.00 87.56 80 ILE A CA 1
ATOM 668 C C . ILE A 1 80 ? 8.922 1.010 -14.527 1.00 87.56 80 ILE A C 1
ATOM 670 O O . ILE A 1 80 ? 9.976 0.391 -14.408 1.00 87.56 80 ILE A O 1
ATOM 674 N N . ASP A 1 81 ? 8.016 0.736 -15.467 1.00 80.00 81 ASP A N 1
ATOM 675 C CA . ASP A 1 81 ? 8.172 -0.367 -16.417 1.00 80.00 81 ASP A CA 1
ATOM 676 C C . ASP A 1 81 ? 9.415 -0.178 -17.295 1.00 80.00 81 ASP A C 1
ATOM 678 O O . ASP A 1 81 ? 10.191 -1.115 -17.452 1.00 80.00 81 ASP A O 1
ATOM 682 N N . ILE A 1 82 ? 9.660 1.035 -17.808 1.00 86.75 82 ILE A N 1
ATOM 683 C CA . ILE A 1 82 ? 10.850 1.334 -18.625 1.00 86.75 82 ILE A CA 1
ATOM 684 C C . ILE A 1 82 ? 12.141 1.077 -17.837 1.00 86.75 82 ILE A C 1
ATOM 686 O O . ILE A 1 82 ? 13.039 0.396 -18.336 1.00 86.75 82 ILE A O 1
ATOM 690 N N . VAL A 1 83 ? 12.240 1.597 -16.609 1.00 85.69 83 VAL A N 1
ATOM 691 C CA . VAL A 1 83 ? 13.439 1.423 -15.771 1.00 85.69 83 VAL A CA 1
ATOM 692 C C . VAL A 1 83 ? 13.626 -0.053 -15.416 1.00 85.69 83 VAL A C 1
ATOM 694 O O . VAL A 1 83 ? 14.721 -0.589 -15.563 1.00 85.69 83 VAL A O 1
ATOM 697 N N . TRP A 1 84 ? 12.551 -0.746 -15.033 1.00 84.69 84 TRP A N 1
ATOM 698 C CA . TRP A 1 84 ? 12.596 -2.168 -14.695 1.00 84.69 84 TRP A CA 1
ATOM 699 C C . TRP A 1 84 ? 13.015 -3.031 -15.891 1.00 84.69 84 TRP A C 1
ATOM 701 O O . TRP A 1 84 ? 13.899 -3.875 -15.761 1.00 84.69 84 TRP A O 1
ATOM 711 N N . MET A 1 85 ? 12.443 -2.793 -17.075 1.00 81.88 85 MET A N 1
ATOM 712 C CA . MET A 1 85 ? 12.844 -3.490 -18.300 1.00 81.88 85 MET A CA 1
ATOM 713 C C . MET A 1 85 ? 14.317 -3.245 -18.616 1.00 81.88 85 MET A C 1
ATOM 715 O O . MET A 1 85 ? 15.029 -4.196 -18.909 1.00 81.88 85 MET A O 1
ATOM 719 N N . THR A 1 86 ? 14.795 -2.010 -18.470 1.00 86.44 86 THR A N 1
ATOM 720 C CA . THR A 1 86 ? 16.211 -1.670 -18.689 1.00 86.44 86 THR A CA 1
ATOM 721 C C . THR A 1 86 ? 17.135 -2.421 -17.727 1.00 86.44 86 THR A C 1
ATOM 723 O O . THR A 1 86 ? 18.203 -2.879 -18.108 1.00 86.44 86 THR A O 1
ATOM 726 N N . MET A 1 87 ? 16.733 -2.598 -16.469 1.00 82.06 87 MET A N 1
ATOM 727 C CA . MET A 1 87 ? 17.554 -3.301 -15.476 1.00 82.06 87 MET A CA 1
ATOM 728 C C . MET A 1 87 ? 17.566 -4.823 -15.660 1.00 82.06 87 MET A C 1
ATOM 730 O O . MET A 1 87 ? 18.574 -5.465 -15.363 1.00 82.06 87 MET A O 1
ATOM 734 N N . TYR A 1 88 ? 16.443 -5.408 -16.088 1.00 82.25 88 TYR A N 1
ATOM 735 C CA . TYR A 1 88 ? 16.208 -6.854 -15.986 1.00 82.25 88 TYR A CA 1
ATOM 736 C C . TYR A 1 88 ? 15.939 -7.559 -17.316 1.00 82.25 88 TYR A C 1
ATOM 738 O O . TYR A 1 88 ? 15.739 -8.778 -17.321 1.00 82.25 88 TYR A O 1
ATOM 746 N N . MET A 1 89 ? 15.942 -6.848 -18.445 1.00 83.19 89 MET A N 1
ATOM 747 C CA . MET A 1 89 ? 15.918 -7.513 -19.743 1.00 83.19 89 MET A CA 1
ATOM 748 C C . MET A 1 89 ? 17.215 -8.288 -19.981 1.00 83.19 89 MET A C 1
ATOM 750 O O . MET A 1 89 ? 18.285 -7.977 -19.454 1.00 83.19 89 MET A O 1
ATOM 754 N N . LYS A 1 90 ? 17.105 -9.349 -20.779 1.00 80.88 90 LYS A N 1
ATOM 755 C CA . LYS A 1 90 ? 18.249 -10.175 -21.142 1.00 80.88 90 LYS A CA 1
ATOM 756 C C . LYS A 1 90 ? 19.012 -9.493 -22.278 1.00 80.88 90 LYS A C 1
ATOM 758 O O . LYS A 1 90 ? 18.520 -9.464 -23.399 1.00 80.88 90 LYS A O 1
ATOM 763 N N . TYR A 1 91 ? 20.206 -8.998 -21.975 1.00 85.25 91 TYR A N 1
ATOM 764 C CA . TYR A 1 91 ? 21.151 -8.473 -22.960 1.00 85.25 91 TYR A CA 1
ATOM 765 C C . TYR A 1 91 ? 22.145 -9.558 -23.377 1.00 85.25 91 TYR A C 1
ATOM 767 O O . TYR A 1 91 ? 22.603 -10.333 -22.532 1.00 85.25 91 TYR A O 1
ATOM 775 N N . GLU A 1 92 ? 22.467 -9.626 -24.668 1.00 85.38 92 GLU A N 1
ATOM 776 C CA . GLU A 1 92 ? 23.404 -10.619 -25.216 1.00 85.38 92 GLU A CA 1
ATOM 777 C C . GLU A 1 92 ? 24.817 -10.049 -25.391 1.00 85.38 92 GLU A C 1
ATOM 779 O O . GLU A 1 92 ? 25.803 -10.764 -25.210 1.00 85.38 92 GLU A O 1
ATOM 784 N N . ASP A 1 93 ? 24.924 -8.750 -25.671 1.00 89.75 93 ASP A N 1
ATOM 785 C CA . ASP A 1 93 ? 26.192 -8.084 -25.940 1.00 89.75 93 ASP A CA 1
ATOM 786 C C . ASP A 1 93 ? 26.911 -7.616 -24.668 1.00 89.75 93 ASP A C 1
ATOM 788 O O . ASP A 1 93 ? 26.389 -6.838 -23.866 1.00 89.75 93 ASP A O 1
ATOM 792 N N . GLU A 1 94 ? 28.178 -8.017 -24.527 1.00 90.31 94 GLU A N 1
ATOM 793 C CA . GLU A 1 94 ? 29.022 -7.700 -23.364 1.00 90.31 94 GLU A CA 1
ATOM 794 C C . GLU A 1 94 ? 29.131 -6.189 -23.101 1.00 90.31 94 GLU A C 1
ATOM 796 O O . GLU A 1 94 ? 29.106 -5.759 -21.949 1.00 90.31 94 GLU A O 1
ATOM 801 N N . ILE A 1 95 ? 29.200 -5.364 -24.153 1.00 89.62 95 ILE A N 1
ATOM 802 C CA . ILE A 1 95 ? 29.271 -3.900 -24.013 1.00 89.62 95 ILE A CA 1
ATOM 803 C C . ILE A 1 95 ? 28.009 -3.323 -23.357 1.00 89.62 95 ILE A C 1
ATOM 805 O O . ILE A 1 95 ? 28.098 -2.405 -22.543 1.00 89.62 95 ILE A O 1
ATOM 809 N N . VAL A 1 96 ? 26.843 -3.897 -23.658 1.00 91.25 96 VAL A N 1
ATOM 810 C CA . VAL A 1 96 ? 25.555 -3.469 -23.106 1.00 91.25 96 VAL A CA 1
ATOM 811 C C . VAL A 1 96 ? 25.436 -3.933 -21.659 1.00 91.25 96 VAL A C 1
ATOM 813 O O . VAL A 1 96 ? 25.089 -3.145 -20.781 1.00 91.25 96 VAL A O 1
ATOM 816 N N . ILE A 1 97 ? 25.831 -5.179 -21.379 1.00 91.69 97 ILE A N 1
ATOM 817 C CA . ILE A 1 97 ? 25.883 -5.729 -20.017 1.00 91.69 97 ILE A CA 1
ATOM 818 C C . ILE A 1 97 ? 26.793 -4.877 -19.119 1.00 91.69 97 ILE A C 1
ATOM 820 O O . ILE A 1 97 ? 26.450 -4.601 -17.966 1.00 91.69 97 ILE A O 1
ATOM 824 N N . GLN A 1 98 ? 27.959 -4.463 -19.622 1.00 91.56 98 GLN A N 1
ATOM 825 C CA . GLN A 1 98 ? 28.887 -3.606 -18.883 1.00 91.56 98 GLN A CA 1
ATOM 826 C C . GLN A 1 98 ? 28.309 -2.215 -18.629 1.00 91.56 98 GLN A C 1
ATOM 828 O O . GLN A 1 98 ? 28.448 -1.707 -17.513 1.00 91.56 98 GLN A O 1
ATOM 833 N N . GLU A 1 99 ? 27.624 -1.622 -19.608 1.00 93.75 99 GLU A N 1
ATOM 834 C CA . GLU A 1 99 ? 26.972 -0.328 -19.408 1.00 93.75 99 GLU A CA 1
ATOM 835 C C . GLU A 1 99 ? 25.841 -0.425 -18.375 1.00 93.75 99 GLU A C 1
ATOM 837 O O . GLU A 1 99 ? 25.800 0.383 -17.453 1.00 93.75 99 GLU A O 1
ATOM 842 N N . ILE A 1 100 ? 24.989 -1.453 -18.431 1.00 92.25 100 ILE A N 1
ATOM 843 C CA . ILE A 1 100 ? 23.946 -1.676 -17.415 1.00 92.25 100 ILE A CA 1
ATOM 844 C C . ILE A 1 100 ? 24.553 -1.830 -16.021 1.00 92.25 100 ILE A C 1
ATOM 846 O O . ILE A 1 100 ? 24.102 -1.181 -15.081 1.00 92.25 100 ILE A O 1
ATOM 850 N N . LYS A 1 101 ? 25.611 -2.638 -15.866 1.00 93.25 101 LYS A N 1
ATOM 851 C CA . LYS A 1 101 ? 26.303 -2.795 -14.573 1.00 93.25 101 LYS A CA 1
ATOM 852 C C . LYS A 1 101 ? 26.846 -1.468 -14.049 1.00 93.25 101 LYS A C 1
ATOM 854 O O . LYS A 1 101 ? 26.749 -1.202 -12.854 1.00 93.25 101 LYS A O 1
ATOM 859 N N . LYS A 1 102 ? 27.413 -0.644 -14.932 1.00 94.31 102 LYS A N 1
ATOM 860 C CA . LYS A 1 102 ? 27.925 0.690 -14.601 1.00 94.31 102 LYS A CA 1
ATOM 861 C C . LYS A 1 102 ? 26.805 1.636 -14.161 1.00 94.31 102 LYS A C 1
ATOM 863 O O . LYS A 1 102 ? 27.008 2.403 -13.224 1.00 94.31 102 LYS A O 1
ATOM 868 N N . GLN A 1 103 ? 25.646 1.574 -14.812 1.00 93.12 103 GLN A N 1
ATOM 869 C CA . GLN A 1 103 ? 24.518 2.473 -14.560 1.00 93.12 103 GLN A CA 1
ATOM 870 C C . GLN A 1 103 ? 23.541 1.976 -13.483 1.00 93.12 103 GLN A C 1
ATOM 872 O O . GLN A 1 103 ? 22.687 2.739 -13.035 1.00 93.12 103 GLN A O 1
ATOM 877 N N . MET A 1 104 ? 23.674 0.725 -13.030 1.00 90.19 104 MET A N 1
ATOM 878 C CA . MET A 1 104 ? 22.774 0.088 -12.062 1.00 90.19 104 MET A CA 1
ATOM 879 C C . MET A 1 104 ? 22.472 0.946 -10.821 1.00 90.19 104 MET A C 1
ATOM 881 O O . MET A 1 104 ? 21.295 1.058 -10.484 1.00 90.19 104 MET A O 1
ATOM 885 N N . PRO A 1 105 ? 23.453 1.613 -10.171 1.00 92.06 105 PRO A N 1
ATOM 886 C CA . PRO A 1 105 ? 23.160 2.434 -8.994 1.00 92.06 105 PRO A CA 1
ATOM 887 C C . PRO A 1 105 ? 22.192 3.591 -9.285 1.00 92.06 105 PRO A C 1
ATOM 889 O O . PRO A 1 105 ? 21.338 3.895 -8.456 1.00 92.06 105 PRO A O 1
ATOM 892 N N . TYR A 1 106 ? 22.298 4.211 -10.465 1.00 92.81 106 TYR A N 1
ATOM 893 C CA . TYR A 1 106 ? 21.396 5.284 -10.884 1.00 92.81 106 TYR A CA 1
ATOM 894 C C . TYR A 1 106 ? 19.997 4.733 -11.160 1.00 92.81 106 TYR A C 1
ATOM 896 O O . TYR A 1 106 ? 19.021 5.247 -10.627 1.00 92.81 106 TYR A O 1
ATOM 904 N N . LEU A 1 107 ? 19.898 3.630 -11.908 1.00 89.88 107 LEU A N 1
ATOM 905 C CA . LEU A 1 107 ? 18.616 2.985 -12.215 1.00 89.88 107 LEU A CA 1
ATOM 906 C C . LEU A 1 107 ? 17.874 2.527 -10.944 1.00 89.88 107 LEU A C 1
ATOM 908 O O . LEU A 1 107 ? 16.657 2.685 -10.845 1.00 89.88 107 LEU A O 1
ATOM 912 N N . GLU A 1 108 ? 18.592 2.013 -9.940 1.00 89.38 108 GLU A N 1
ATOM 913 C CA . GLU A 1 108 ? 18.021 1.654 -8.634 1.00 89.38 108 GLU A CA 1
ATOM 914 C C . GLU A 1 108 ? 17.484 2.877 -7.873 1.00 89.38 108 GLU A C 1
ATOM 916 O O . GLU A 1 108 ? 16.394 2.819 -7.291 1.00 89.38 108 GLU A O 1
ATOM 921 N N . GLU A 1 109 ? 18.219 3.993 -7.888 1.00 91.56 109 GLU A N 1
ATOM 922 C CA . GLU A 1 109 ? 17.779 5.254 -7.282 1.00 91.56 109 GLU A CA 1
ATOM 923 C C . GLU A 1 109 ? 16.515 5.793 -7.970 1.00 91.56 109 GLU A C 1
ATOM 925 O O . GLU A 1 109 ? 15.538 6.146 -7.297 1.00 91.56 109 GLU A O 1
ATOM 930 N N . GLU A 1 110 ? 16.494 5.791 -9.303 1.00 92.25 110 GLU A N 1
ATOM 931 C CA . GLU A 1 110 ? 15.344 6.213 -10.105 1.00 92.25 110 GLU A CA 1
ATOM 932 C C . GLU A 1 110 ? 14.109 5.360 -9.817 1.00 92.25 110 GLU A C 1
ATOM 934 O O . GLU A 1 110 ? 13.025 5.889 -9.543 1.00 92.25 110 GLU A O 1
ATOM 939 N N . LEU A 1 111 ? 14.269 4.034 -9.820 1.00 89.19 111 LEU A N 1
ATOM 940 C CA . LEU A 1 111 ? 13.189 3.098 -9.529 1.00 89.19 111 LEU A CA 1
ATOM 941 C C . LEU A 1 111 ? 12.629 3.324 -8.121 1.00 89.19 111 LEU A C 1
ATOM 943 O O . LEU A 1 111 ? 11.409 3.380 -7.942 1.00 89.19 111 LEU A O 1
ATOM 947 N N . SER A 1 112 ? 13.505 3.512 -7.132 1.00 90.25 112 SER A N 1
ATOM 948 C CA . SER A 1 112 ? 13.124 3.807 -5.747 1.00 90.25 112 SER A CA 1
ATOM 949 C C . SER A 1 112 ? 12.303 5.097 -5.644 1.00 90.25 112 SER A C 1
ATOM 951 O O . SER A 1 112 ? 11.225 5.110 -5.035 1.00 90.25 112 SER A O 1
ATOM 953 N N . TYR A 1 113 ? 12.745 6.173 -6.304 1.00 93.00 113 TYR A N 1
ATOM 954 C CA . TYR A 1 113 ? 12.006 7.436 -6.366 1.00 93.00 113 TYR A CA 1
ATOM 955 C C . TYR A 1 113 ? 10.620 7.262 -7.001 1.00 93.00 113 TYR A C 1
ATOM 957 O O . TYR A 1 113 ? 9.610 7.680 -6.423 1.00 93.00 113 TYR A O 1
ATOM 965 N N . LEU A 1 114 ? 10.544 6.618 -8.169 1.00 91.88 114 LEU A N 1
ATOM 966 C CA . LEU A 1 114 ? 9.286 6.427 -8.895 1.00 91.88 114 LEU A CA 1
ATOM 967 C C . LEU A 1 114 ? 8.300 5.572 -8.091 1.00 91.88 114 LEU A C 1
ATOM 969 O O . LEU A 1 114 ? 7.115 5.906 -8.008 1.00 91.88 114 LEU A O 1
ATOM 973 N N . GLN A 1 115 ? 8.774 4.511 -7.437 1.00 84.69 115 GLN A N 1
ATOM 974 C CA . GLN A 1 115 ? 7.954 3.680 -6.554 1.00 84.69 115 GLN A CA 1
ATOM 975 C C . GLN A 1 115 ? 7.452 4.461 -5.334 1.00 84.69 115 GLN A C 1
ATOM 977 O O . GLN A 1 115 ? 6.288 4.312 -4.939 1.00 84.69 115 GLN A O 1
ATOM 982 N N . ALA A 1 116 ? 8.281 5.335 -4.755 1.00 84.56 116 ALA A N 1
ATOM 983 C CA . ALA A 1 116 ? 7.869 6.210 -3.665 1.00 84.56 116 ALA A CA 1
ATOM 984 C C . ALA A 1 116 ? 6.766 7.183 -4.117 1.00 84.56 116 ALA A C 1
ATOM 986 O O . ALA A 1 116 ? 5.741 7.295 -3.438 1.00 84.56 116 ALA A O 1
ATOM 987 N N . GLU A 1 117 ? 6.906 7.825 -5.278 1.00 88.69 117 GLU A N 1
ATOM 988 C CA . GLU A 1 117 ? 5.868 8.692 -5.857 1.00 88.69 117 GLU A CA 1
ATOM 989 C C . GLU A 1 117 ? 4.586 7.921 -6.196 1.00 88.69 117 GLU A C 1
ATOM 991 O O . GLU A 1 117 ? 3.483 8.359 -5.857 1.00 88.69 117 GLU A O 1
ATOM 996 N N . TYR A 1 118 ? 4.703 6.729 -6.784 1.00 84.00 118 TYR A N 1
ATOM 997 C CA . TYR A 1 118 ? 3.556 5.872 -7.083 1.00 84.00 118 TYR A CA 1
ATOM 998 C C . TYR A 1 118 ? 2.810 5.460 -5.814 1.00 84.00 118 TYR A C 1
ATOM 1000 O O . TYR A 1 118 ? 1.577 5.493 -5.769 1.00 84.00 118 TYR A O 1
ATOM 1008 N N . SER A 1 119 ? 3.533 5.154 -4.735 1.00 76.75 119 SER A N 1
ATOM 1009 C CA . SER A 1 119 ? 2.932 4.783 -3.453 1.00 76.75 119 SER A CA 1
ATOM 1010 C C . SER A 1 119 ? 2.067 5.898 -2.852 1.00 76.75 119 SER A C 1
ATOM 1012 O O . SER A 1 119 ? 1.036 5.596 -2.241 1.00 76.75 119 SER A O 1
ATOM 1014 N N . LYS A 1 120 ? 2.416 7.174 -3.091 1.00 80.31 120 LYS A N 1
ATOM 1015 C CA . LYS A 1 120 ? 1.613 8.345 -2.687 1.00 80.31 120 LYS A CA 1
ATOM 1016 C C . LYS A 1 120 ? 0.279 8.411 -3.431 1.00 80.31 120 LYS A C 1
ATOM 1018 O O . LYS A 1 120 ? -0.692 8.930 -2.888 1.00 80.31 120 LYS A O 1
ATOM 1023 N N . LEU A 1 121 ? 0.230 7.886 -4.656 1.00 74.19 121 LEU A N 1
ATOM 1024 C CA . LEU A 1 121 ? -0.972 7.840 -5.493 1.00 74.19 121 LEU A CA 1
ATOM 1025 C C . LEU A 1 121 ? -1.755 6.534 -5.354 1.00 74.19 121 LEU A C 1
ATOM 1027 O O . LEU A 1 121 ? -2.938 6.490 -5.704 1.00 74.19 121 LEU A O 1
ATOM 1031 N N . SER A 1 122 ? -1.119 5.468 -4.860 1.00 64.19 122 SER A N 1
ATOM 1032 C CA . SER A 1 122 ? -1.815 4.231 -4.530 1.00 64.19 122 SER A CA 1
ATOM 1033 C C . SER A 1 122 ? -2.854 4.546 -3.456 1.00 64.19 122 SER A C 1
ATOM 1035 O O . SER A 1 122 ? -2.529 5.005 -2.357 1.00 64.19 122 SER A O 1
ATOM 1037 N N . LYS A 1 123 ? -4.135 4.375 -3.798 1.00 68.38 123 LYS A N 1
ATOM 1038 C CA . LYS A 1 123 ? -5.217 4.621 -2.852 1.00 68.38 123 LYS A CA 1
ATOM 1039 C C . LYS A 1 123 ? -5.015 3.666 -1.688 1.00 68.38 123 LYS A C 1
ATOM 1041 O O . LYS A 1 123 ? -5.089 2.453 -1.867 1.00 68.38 123 LYS A O 1
ATOM 1046 N N . LYS A 1 124 ? -4.731 4.202 -0.502 1.00 77.44 124 LYS A N 1
ATOM 1047 C CA . LYS A 1 124 ? -4.756 3.385 0.707 1.00 77.44 124 LYS A CA 1
ATOM 1048 C C . LYS A 1 124 ? -6.180 2.854 0.843 1.00 77.44 124 LYS A C 1
ATOM 1050 O O . LYS A 1 124 ? -7.124 3.639 0.753 1.00 77.44 124 LYS A O 1
ATOM 1055 N N . THR A 1 125 ? -6.336 1.550 1.001 1.00 86.94 125 THR A N 1
ATOM 1056 C CA . THR A 1 125 ? -7.643 0.922 1.191 1.00 86.94 125 THR A CA 1
ATOM 1057 C C . THR A 1 125 ? -7.785 0.405 2.611 1.00 86.94 125 THR A C 1
ATOM 1059 O O . THR A 1 125 ? -6.793 0.219 3.318 1.00 86.94 125 THR A O 1
ATOM 1062 N N . SER A 1 126 ? -9.028 0.181 3.024 1.00 91.56 126 SER A N 1
ATOM 1063 C CA . SER A 1 126 ? -9.351 -0.599 4.211 1.00 91.56 126 SER A CA 1
ATOM 1064 C C . SER A 1 126 ? -8.971 -2.072 4.025 1.00 91.56 126 SER A C 1
ATOM 1066 O O . SER A 1 126 ? -8.472 -2.465 2.962 1.00 91.56 126 SER A O 1
ATOM 1068 N N . TYR A 1 127 ? -9.148 -2.881 5.069 1.00 92.75 127 TYR A N 1
ATOM 1069 C CA . TYR A 1 127 ? -8.834 -4.305 4.996 1.00 92.75 127 TYR A CA 1
ATOM 1070 C C . TYR A 1 127 ? -9.695 -5.004 3.944 1.00 92.75 127 TYR A C 1
ATOM 1072 O O . TYR A 1 127 ? -10.817 -4.585 3.674 1.00 92.75 127 TYR A O 1
ATOM 1080 N N . GLU A 1 128 ? -9.175 -6.083 3.372 1.00 91.88 128 GLU A N 1
ATOM 1081 C CA . GLU A 1 128 ? -9.918 -6.992 2.503 1.00 91.88 128 GLU A CA 1
ATOM 1082 C C . GLU A 1 128 ? -10.191 -8.281 3.278 1.00 91.88 128 GLU A C 1
ATOM 1084 O O . GLU A 1 128 ? -9.247 -8.981 3.652 1.00 91.88 128 GLU A O 1
ATOM 1089 N N . TRP A 1 129 ? -11.466 -8.555 3.567 1.00 93.19 129 TRP A N 1
ATOM 1090 C CA . TRP A 1 129 ? -11.895 -9.800 4.204 1.00 93.19 129 TRP A CA 1
ATOM 1091 C C . TRP A 1 129 ? -11.833 -10.968 3.214 1.00 93.19 129 TRP A C 1
ATOM 1093 O O . TRP A 1 129 ? -12.360 -10.853 2.111 1.00 93.19 129 TRP A O 1
ATOM 1103 N N . ILE A 1 130 ? -11.221 -12.092 3.600 1.00 88.94 130 ILE A N 1
ATOM 1104 C CA . ILE A 1 130 ? -10.977 -13.228 2.685 1.00 88.94 130 ILE A CA 1
ATOM 1105 C C . ILE A 1 130 ? -12.137 -14.241 2.669 1.00 88.94 130 ILE A C 1
ATOM 1107 O O . ILE A 1 130 ? -12.364 -14.902 1.660 1.00 88.94 130 ILE A O 1
ATOM 1111 N N . ALA A 1 131 ? -12.853 -14.399 3.785 1.00 83.06 131 ALA A N 1
ATOM 1112 C CA . ALA A 1 131 ? -13.786 -15.510 3.987 1.00 83.06 131 ALA A CA 1
ATOM 1113 C C . ALA A 1 131 ? -15.248 -15.139 3.663 1.00 83.06 131 ALA A C 1
ATOM 1115 O O . ALA A 1 131 ? -15.555 -14.708 2.558 1.00 83.06 131 ALA A O 1
ATOM 1116 N N . ASN A 1 132 ? -16.170 -15.328 4.614 1.00 88.38 132 ASN A N 1
ATOM 1117 C CA . ASN A 1 132 ? -17.601 -15.069 4.443 1.00 88.38 132 ASN A CA 1
ATOM 1118 C C . ASN A 1 132 ? -18.005 -13.759 5.153 1.00 88.38 132 ASN A C 1
ATOM 1120 O O . ASN A 1 132 ? -18.515 -13.812 6.279 1.00 88.38 132 ASN A O 1
ATOM 1124 N N . PRO A 1 133 ? -17.745 -12.581 4.547 1.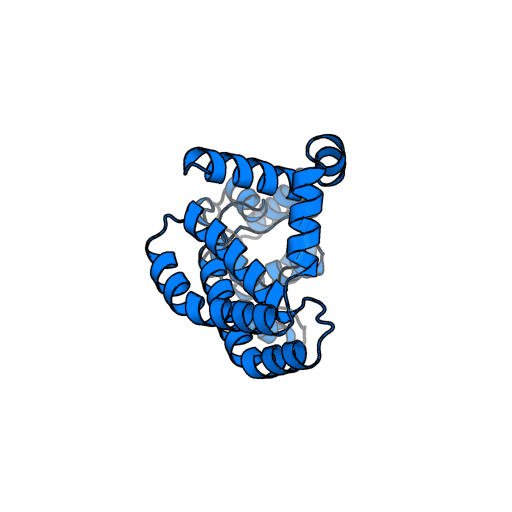00 89.06 133 PRO A N 1
ATOM 1125 C CA . PRO A 1 133 ? -17.916 -11.293 5.217 1.00 89.06 133 PRO A CA 1
ATOM 1126 C C . PRO A 1 133 ? -19.358 -11.055 5.673 1.00 89.06 133 PRO A C 1
ATOM 1128 O O . PRO A 1 133 ? -19.562 -10.502 6.751 1.00 89.06 133 PRO A O 1
ATOM 1131 N N . ASP A 1 134 ? -20.347 -11.542 4.919 1.00 89.31 134 ASP A N 1
ATOM 1132 C CA . ASP A 1 134 ? -21.772 -11.330 5.200 1.00 89.31 134 ASP A CA 1
ATOM 1133 C C . ASP A 1 134 ? -22.248 -12.021 6.483 1.00 89.31 134 ASP A C 1
ATOM 1135 O O . ASP A 1 134 ? -23.227 -11.589 7.091 1.00 89.31 134 ASP A O 1
ATOM 1139 N N . LYS A 1 135 ? -21.562 -13.085 6.921 1.00 89.88 135 LYS A N 1
ATOM 1140 C CA . LYS A 1 135 ? -21.872 -13.792 8.175 1.00 89.88 135 LYS A CA 1
ATOM 1141 C C . LYS A 1 135 ? -20.899 -13.451 9.297 1.00 89.88 135 LYS A C 1
ATOM 1143 O O . LYS A 1 135 ? -21.324 -13.235 10.430 1.00 89.88 135 LYS A O 1
ATOM 1148 N N . GLU A 1 136 ? -19.605 -13.400 8.995 1.00 94.00 136 GLU A N 1
ATOM 1149 C CA . GLU A 1 136 ? -18.561 -13.253 10.013 1.00 94.00 136 GLU A CA 1
ATOM 1150 C C . GLU A 1 136 ? -18.462 -11.820 10.544 1.00 94.00 136 GLU A C 1
ATOM 1152 O O . GLU A 1 136 ? -18.415 -11.618 11.758 1.00 94.00 136 GLU A O 1
ATOM 1157 N N . LEU A 1 137 ? -18.490 -10.806 9.669 1.00 95.25 137 LEU A N 1
ATOM 1158 C CA . LEU A 1 137 ? -18.338 -9.412 10.097 1.00 95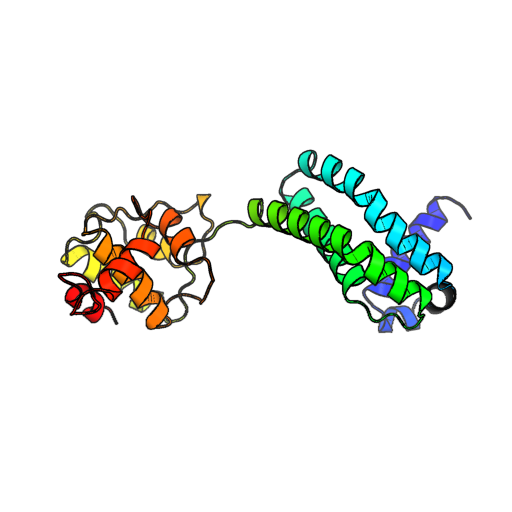.25 137 LEU A CA 1
ATOM 1159 C C . LEU A 1 137 ? -19.477 -8.944 11.016 1.00 95.25 137 LEU A C 1
ATOM 1161 O O . LEU A 1 137 ? -19.167 -8.309 12.027 1.00 95.25 137 LEU A O 1
ATOM 1165 N N . PRO A 1 138 ? -20.766 -9.259 10.756 1.00 95.88 138 PRO A N 1
ATOM 1166 C CA . PRO A 1 138 ? -21.839 -8.935 11.695 1.00 95.88 138 PRO A CA 1
ATOM 1167 C C . PRO A 1 138 ? -21.667 -9.606 13.062 1.00 95.88 138 PRO A C 1
ATOM 1169 O O . PRO A 1 138 ? -21.896 -8.970 14.092 1.00 95.88 138 PRO A O 1
ATOM 1172 N N . ALA A 1 139 ? -21.230 -10.870 13.091 1.00 95.06 139 ALA A N 1
ATOM 1173 C CA . ALA A 1 139 ? -21.003 -11.604 14.335 1.00 95.06 139 ALA A CA 1
ATOM 1174 C C . ALA A 1 139 ? -19.854 -10.996 15.154 1.00 95.06 139 ALA A C 1
ATOM 1176 O O . ALA A 1 139 ? -19.997 -10.787 16.363 1.00 95.06 139 ALA A O 1
ATOM 1177 N N . ILE A 1 140 ? -18.744 -10.647 14.499 1.00 95.88 140 ILE A N 1
ATOM 1178 C CA . ILE A 1 140 ? -17.608 -9.972 15.139 1.00 95.88 140 ILE A CA 1
ATOM 1179 C C . ILE A 1 140 ? -18.032 -8.591 15.644 1.00 95.88 140 ILE A C 1
ATOM 1181 O O . ILE A 1 140 ? -17.798 -8.272 16.807 1.00 95.88 140 ILE A O 1
ATOM 1185 N N . TYR A 1 141 ? -18.711 -7.791 14.818 1.00 97.12 141 TYR A N 1
ATOM 1186 C CA . TYR A 1 141 ? -19.226 -6.475 15.206 1.00 97.12 141 TYR A CA 1
ATOM 1187 C C . TYR A 1 141 ? -20.093 -6.543 16.471 1.00 97.12 141 TYR A C 1
ATOM 1189 O O . TYR A 1 141 ? -19.870 -5.774 17.409 1.00 97.12 141 TYR A O 1
ATOM 1197 N N . ASN A 1 142 ? -21.041 -7.483 16.525 1.00 95.69 142 ASN A N 1
ATOM 1198 C CA . ASN A 1 142 ? -21.917 -7.657 17.683 1.00 95.69 142 ASN A CA 1
ATOM 1199 C C . ASN A 1 142 ? -21.125 -8.029 18.939 1.00 95.69 142 ASN A C 1
ATOM 1201 O O . ASN A 1 142 ? -21.350 -7.441 19.996 1.00 95.69 142 ASN A O 1
ATOM 1205 N N . ASN A 1 143 ? -20.155 -8.938 18.828 1.00 95.81 143 ASN A N 1
ATOM 1206 C CA . ASN A 1 143 ? -19.304 -9.296 19.960 1.00 95.81 143 ASN A CA 1
ATOM 1207 C C . ASN A 1 143 ? -18.453 -8.113 20.438 1.00 95.81 143 ASN A C 1
ATOM 1209 O O . ASN A 1 143 ? -18.380 -7.865 21.641 1.00 95.81 143 ASN A O 1
ATOM 1213 N N . LEU A 1 144 ? -17.851 -7.341 19.529 1.00 96.25 144 LEU A N 1
ATOM 1214 C CA . LEU A 1 144 ? -17.066 -6.157 19.895 1.00 96.25 144 LEU A CA 1
ATOM 1215 C C . LEU A 1 144 ? -17.929 -5.073 20.562 1.00 96.25 144 LEU A C 1
ATOM 1217 O O . LEU A 1 144 ? -17.448 -4.382 21.458 1.00 96.25 144 LEU A O 1
ATOM 1221 N N . LYS A 1 145 ? -19.197 -4.932 20.155 1.00 95.00 145 LYS A N 1
ATOM 1222 C CA . LYS A 1 145 ? -20.185 -4.046 20.796 1.00 95.00 145 LYS A CA 1
ATOM 1223 C C . LYS A 1 145 ? -20.551 -4.507 22.202 1.00 95.00 145 LYS A C 1
ATOM 1225 O O . LYS A 1 145 ? -20.502 -3.700 23.122 1.00 95.00 145 LYS A O 1
ATOM 1230 N N . VAL A 1 146 ? -20.914 -5.781 22.361 1.00 95.69 146 VAL A N 1
ATOM 1231 C CA . VAL A 1 146 ? -21.338 -6.361 23.650 1.00 95.69 146 VAL A CA 1
ATOM 1232 C C . VAL A 1 146 ? -20.210 -6.319 24.678 1.00 95.69 146 VAL A C 1
ATOM 1234 O O . VAL A 1 146 ? -20.466 -6.071 25.848 1.00 95.69 146 VAL A O 1
ATOM 1237 N N . ASN A 1 147 ? -18.964 -6.511 24.242 1.00 95.31 147 ASN A N 1
ATOM 1238 C CA . ASN A 1 147 ? -17.787 -6.424 25.108 1.00 95.31 147 ASN A CA 1
ATOM 1239 C C . ASN A 1 147 ? -17.232 -4.993 25.244 1.00 95.31 147 ASN A C 1
ATOM 1241 O O . ASN A 1 147 ? -16.110 -4.827 25.717 1.00 95.31 147 ASN A O 1
ATOM 1245 N N . GLU A 1 148 ? -17.976 -3.975 24.796 1.00 95.25 148 GLU A N 1
ATOM 1246 C CA . GLU A 1 148 ? -17.609 -2.557 24.918 1.00 95.25 148 GLU A CA 1
ATOM 1247 C C . GLU A 1 148 ? -16.199 -2.237 24.384 1.00 95.25 148 GLU A C 1
ATOM 1249 O O . GLU A 1 148 ? -15.464 -1.432 24.949 1.00 95.25 148 GLU A O 1
ATOM 1254 N N . LEU A 1 149 ? -15.793 -2.873 23.280 1.00 95.94 149 LEU A N 1
ATOM 1255 C CA . LEU A 1 149 ? -14.493 -2.635 22.640 1.00 95.94 149 LEU A CA 1
ATOM 1256 C C . LEU A 1 149 ? -14.559 -1.552 21.562 1.00 95.94 149 LEU A C 1
ATOM 1258 O O . LEU A 1 149 ? -13.564 -0.872 21.296 1.00 95.94 149 LEU A O 1
ATOM 1262 N N . ILE A 1 150 ? -15.738 -1.353 20.973 1.00 96.81 150 ILE A N 1
ATOM 1263 C CA . ILE A 1 150 ? -16.022 -0.304 19.989 1.00 96.81 150 ILE A CA 1
ATOM 1264 C C . ILE A 1 150 ? -17.173 0.587 20.459 1.00 96.81 150 ILE A C 1
ATOM 1266 O O . ILE A 1 150 ? -18.060 0.155 21.192 1.00 96.81 150 ILE A O 1
ATOM 1270 N N . CYS A 1 151 ? -17.162 1.848 20.030 1.00 96.00 151 CYS A N 1
ATOM 1271 C CA . CYS A 1 151 ? -18.135 2.850 20.450 1.00 96.00 151 CYS A CA 1
ATOM 1272 C C . CYS A 1 151 ? -19.587 2.398 20.181 1.00 96.00 151 CYS A C 1
ATOM 1274 O O . CYS A 1 151 ? -19.896 1.961 19.066 1.00 96.00 151 CYS A O 1
ATOM 1276 N N . PRO A 1 152 ? -20.530 2.592 21.127 1.00 93.75 152 PRO A N 1
ATOM 1277 C CA . PRO A 1 152 ? -21.944 2.263 20.929 1.00 93.75 152 PRO A CA 1
ATOM 1278 C C . PRO A 1 152 ? -22.598 2.973 19.738 1.00 93.75 152 PRO A C 1
ATOM 1280 O O . PRO A 1 152 ? -23.613 2.503 19.231 1.00 93.75 152 PRO A O 1
ATOM 1283 N N . LYS A 1 153 ? -22.018 4.079 19.257 1.00 94.56 153 LYS A N 1
ATOM 1284 C CA . LYS A 1 153 ? -22.488 4.809 18.069 1.00 94.56 153 LYS A CA 1
ATOM 1285 C C . LYS A 1 153 ? -21.924 4.277 16.749 1.00 94.56 153 LYS A C 1
ATOM 1287 O O . LYS A 1 153 ? -22.400 4.687 15.694 1.00 94.56 153 LYS A O 1
ATOM 1292 N N . THR A 1 154 ? -20.923 3.395 16.773 1.00 95.56 154 THR A N 1
ATOM 1293 C CA . THR A 1 154 ? -20.431 2.730 15.560 1.00 95.56 154 THR A CA 1
ATOM 1294 C C . THR A 1 154 ? -21.550 1.875 14.981 1.00 95.56 154 THR A C 1
ATOM 1296 O O . THR A 1 154 ? -22.157 1.084 15.704 1.00 95.56 154 THR A O 1
ATOM 1299 N N . THR A 1 155 ? -21.847 2.056 13.695 1.00 96.69 155 THR A N 1
ATOM 1300 C CA . THR A 1 155 ? -22.848 1.257 12.981 1.00 96.69 155 THR A CA 1
ATOM 1301 C C . THR A 1 155 ? -22.210 -0.000 12.399 1.00 96.69 155 THR A C 1
ATOM 1303 O O . THR A 1 155 ? -21.002 -0.045 12.156 1.00 96.69 155 THR A O 1
ATOM 1306 N N . GLN A 1 156 ? -23.024 -1.022 12.139 1.00 95.81 156 GLN A N 1
ATOM 1307 C CA . GLN A 1 156 ? -22.555 -2.245 11.488 1.00 95.81 156 GLN A CA 1
ATOM 1308 C C . GLN A 1 156 ? -21.998 -1.959 10.086 1.00 95.81 156 GLN A C 1
ATOM 1310 O O . GLN A 1 156 ? -20.956 -2.486 9.722 1.00 95.81 156 GLN A O 1
ATOM 1315 N N . GLU A 1 157 ? -22.641 -1.073 9.322 1.00 94.94 157 GLU A N 1
ATOM 1316 C CA . GLU A 1 157 ? -22.158 -0.644 8.004 1.00 94.94 157 GLU A CA 1
ATOM 1317 C C . GLU A 1 157 ? -20.773 0.012 8.087 1.00 94.94 157 GLU A C 1
ATOM 1319 O O . GLU A 1 157 ? -19.873 -0.323 7.318 1.00 94.94 157 GLU A O 1
ATOM 1324 N N . GLN A 1 158 ? -20.571 0.908 9.061 1.00 95.31 158 GLN A N 1
ATOM 1325 C CA . GLN A 1 158 ? -19.268 1.524 9.301 1.00 95.31 158 GLN A CA 1
ATOM 1326 C C . GLN A 1 158 ? -18.202 0.459 9.587 1.00 95.31 158 GLN A C 1
ATOM 1328 O O . GLN A 1 158 ? -17.088 0.555 9.070 1.00 95.31 158 GLN A O 1
ATOM 1333 N N . PHE A 1 159 ? -18.547 -0.554 10.386 1.00 96.62 159 PHE A N 1
ATOM 1334 C CA . PHE A 1 159 ? -17.651 -1.665 10.679 1.00 96.62 159 PHE A CA 1
ATOM 1335 C C . PHE A 1 159 ? -17.323 -2.476 9.421 1.00 96.62 159 PHE A C 1
ATOM 1337 O O . PHE A 1 159 ? -16.152 -2.666 9.112 1.00 96.62 159 PHE A O 1
ATOM 1344 N N . ILE A 1 160 ? -18.331 -2.886 8.649 1.00 95.25 160 ILE A N 1
ATOM 1345 C CA . ILE A 1 160 ? -18.154 -3.668 7.416 1.00 95.25 160 ILE A CA 1
ATOM 1346 C C . ILE A 1 160 ? -17.281 -2.918 6.402 1.00 95.25 160 ILE A C 1
ATOM 1348 O O . ILE A 1 160 ? -16.380 -3.508 5.804 1.00 95.25 160 ILE A O 1
ATOM 1352 N N . ASN A 1 161 ? -17.474 -1.606 6.245 1.00 94.25 161 ASN A N 1
ATOM 1353 C CA . ASN A 1 161 ? -16.675 -0.796 5.324 1.00 94.25 161 ASN A CA 1
ATOM 1354 C C . ASN A 1 161 ? -15.170 -0.835 5.650 1.00 94.25 161 ASN A C 1
ATOM 1356 O O . ASN A 1 161 ? -14.344 -0.856 4.731 1.00 94.25 161 ASN A O 1
ATOM 1360 N N . ALA A 1 162 ? -14.794 -0.933 6.929 1.00 94.75 162 ALA A N 1
ATOM 1361 C CA . ALA A 1 162 ? -13.400 -1.080 7.351 1.00 94.75 162 ALA A CA 1
ATOM 1362 C C . ALA A 1 162 ? -12.748 -2.413 6.916 1.00 94.75 162 ALA A C 1
ATOM 1364 O O . ALA A 1 162 ? -11.523 -2.525 6.952 1.00 94.75 162 ALA A O 1
ATOM 1365 N N . PHE A 1 163 ? -13.538 -3.391 6.464 1.00 94.88 163 PHE A N 1
ATOM 1366 C CA . PHE A 1 163 ? -13.080 -4.719 6.037 1.00 94.88 163 PHE A CA 1
ATOM 1367 C C . PHE A 1 163 ? -13.492 -5.096 4.602 1.00 94.88 163 PHE A C 1
ATOM 1369 O O . PHE A 1 163 ? -13.386 -6.254 4.209 1.00 94.88 163 PHE A O 1
ATOM 1376 N N . SER A 1 164 ? -13.931 -4.118 3.801 1.00 91.50 164 SER A N 1
ATOM 1377 C CA . SER A 1 164 ? -14.456 -4.328 2.439 1.00 91.50 164 SER A CA 1
ATOM 1378 C C . SER A 1 164 ? -13.602 -3.699 1.326 1.00 91.50 164 SER A C 1
ATOM 1380 O O . SER A 1 164 ? -14.139 -3.306 0.291 1.00 91.50 164 SER A O 1
ATOM 1382 N N . LYS A 1 165 ? -12.288 -3.529 1.535 1.00 90.44 165 LYS A N 1
ATOM 1383 C CA . LYS A 1 165 ? -11.330 -2.962 0.558 1.00 90.44 165 LYS A CA 1
ATOM 1384 C C . LYS A 1 165 ? -11.784 -1.619 -0.037 1.00 90.44 165 LYS A C 1
ATOM 1386 O O . LYS A 1 165 ? -11.662 -1.350 -1.231 1.00 90.44 165 LYS A O 1
ATOM 1391 N N . ARG A 1 166 ? -12.339 -0.751 0.804 1.00 88.19 166 ARG A N 1
ATOM 1392 C CA . ARG A 1 166 ? -12.817 0.584 0.415 1.00 88.19 166 ARG A CA 1
ATOM 1393 C C . ARG A 1 166 ? -11.673 1.587 0.439 1.00 88.19 166 ARG A C 1
ATOM 1395 O O . ARG A 1 166 ? -10.706 1.422 1.173 1.00 88.19 166 ARG A O 1
ATOM 1402 N N . GLU A 1 167 ? -11.792 2.661 -0.327 1.00 86.19 167 GLU A N 1
ATOM 1403 C CA . GLU A 1 167 ? -10.794 3.734 -0.342 1.00 86.19 167 GLU A CA 1
ATOM 1404 C C . GLU A 1 167 ? -10.760 4.469 1.003 1.00 86.19 167 GLU A C 1
ATOM 1406 O O . GLU A 1 167 ? -11.811 4.801 1.548 1.00 86.19 167 GLU A O 1
ATOM 1411 N N . ALA A 1 168 ? -9.569 4.776 1.524 1.00 84.31 168 ALA A N 1
ATOM 1412 C CA . ALA A 1 168 ? -9.382 5.394 2.841 1.00 84.31 168 ALA A CA 1
ATOM 1413 C C . ALA A 1 168 ? -10.184 6.689 3.040 1.00 84.31 168 ALA A C 1
ATOM 1415 O O . ALA A 1 168 ? -10.645 6.952 4.144 1.00 84.31 168 ALA A O 1
ATOM 1416 N N . THR A 1 169 ? -10.389 7.475 1.980 1.00 80.88 169 THR A N 1
ATOM 1417 C CA . THR A 1 169 ? -11.190 8.713 2.005 1.00 80.88 169 THR A CA 1
ATOM 1418 C C . THR A 1 169 ? -12.678 8.474 2.264 1.00 80.88 169 THR A C 1
ATOM 1420 O O . THR A 1 169 ? -13.370 9.379 2.716 1.00 80.88 169 THR A O 1
ATOM 1423 N N . THR A 1 170 ? -13.172 7.267 1.986 1.00 85.56 170 THR A N 1
ATOM 1424 C CA . THR A 1 170 ? -14.573 6.863 2.194 1.00 85.56 170 THR A CA 1
ATOM 1425 C C . THR A 1 170 ? -14.794 6.171 3.540 1.00 85.56 170 THR A C 1
ATOM 1427 O O . THR A 1 170 ? -15.932 5.922 3.933 1.00 85.56 170 THR A O 1
ATOM 1430 N N . ILE A 1 171 ? -13.715 5.861 4.264 1.00 91.25 171 ILE A N 1
ATOM 1431 C CA . ILE A 1 171 ? -13.778 5.175 5.551 1.00 91.25 171 ILE A CA 1
ATOM 1432 C C . ILE A 1 171 ? -14.003 6.178 6.669 1.00 91.25 171 ILE A C 1
ATOM 1434 O O . ILE A 1 171 ? -13.198 7.079 6.894 1.00 91.25 171 ILE A O 1
ATOM 1438 N N . LYS A 1 172 ? -15.066 5.954 7.440 1.00 93.56 172 LYS A N 1
ATOM 1439 C CA . LYS A 1 172 ? -15.226 6.563 8.757 1.00 93.56 172 LYS A CA 1
ATOM 1440 C C . LYS A 1 172 ? -14.557 5.658 9.803 1.00 93.56 172 LYS A C 1
ATOM 1442 O O . LYS A 1 172 ? -15.073 4.561 10.037 1.00 93.56 172 LYS A O 1
ATOM 1447 N N . PRO A 1 173 ? -13.463 6.085 10.462 1.00 95.62 173 PRO A N 1
ATOM 1448 C CA . PRO A 1 173 ? -12.733 5.232 11.397 1.00 95.62 173 PRO A CA 1
ATOM 1449 C C . PRO A 1 173 ? -13.622 4.723 12.534 1.00 95.62 173 PRO A C 1
ATOM 1451 O O . PRO A 1 173 ? -14.381 5.487 13.137 1.00 95.62 173 PRO A O 1
ATOM 1454 N N . ILE A 1 174 ? -13.534 3.428 12.825 1.00 97.44 174 ILE A N 1
ATOM 1455 C CA . ILE A 1 174 ? -14.190 2.786 13.962 1.00 97.44 174 ILE A CA 1
ATOM 1456 C C . ILE A 1 174 ? -13.580 3.357 15.236 1.00 97.44 174 ILE A C 1
ATOM 1458 O O . ILE A 1 174 ? -12.367 3.303 15.445 1.00 97.44 174 ILE A O 1
ATOM 1462 N N . GLN A 1 175 ? -14.429 3.897 16.104 1.00 96.25 175 GLN A N 1
ATOM 1463 C CA . GLN A 1 175 ? -13.964 4.403 17.380 1.00 96.25 175 GLN A CA 1
ATOM 1464 C C . GLN A 1 175 ? -13.723 3.231 18.332 1.00 96.25 175 GLN A C 1
ATOM 1466 O O . GLN A 1 175 ? -14.672 2.671 18.884 1.00 96.25 175 GLN A O 1
ATOM 1471 N N . TRP A 1 176 ? -12.457 2.854 18.498 1.00 96.44 176 TRP A N 1
ATOM 1472 C CA . TRP A 1 176 ? -12.043 1.843 19.465 1.00 96.44 176 TRP A CA 1
ATOM 1473 C C . TRP A 1 176 ? -12.036 2.456 20.865 1.00 96.44 176 TRP A C 1
ATOM 1475 O O . TRP A 1 176 ? -11.397 3.482 21.088 1.00 96.44 176 TRP A O 1
ATOM 1485 N N . ILE A 1 177 ? -12.756 1.836 21.796 1.00 95.44 177 ILE A N 1
ATOM 1486 C CA . ILE A 1 177 ? -12.867 2.285 23.194 1.00 95.44 177 ILE A CA 1
ATOM 1487 C C . ILE A 1 177 ? -12.193 1.312 24.171 1.00 95.44 177 ILE A C 1
ATOM 1489 O O . ILE A 1 177 ? -11.912 1.682 25.308 1.00 95.44 177 ILE A O 1
ATOM 1493 N N . GLY A 1 178 ? -11.876 0.093 23.720 1.00 92.00 178 GLY A N 1
ATOM 1494 C CA . GLY A 1 178 ? -11.092 -0.864 24.493 1.00 92.00 178 GLY A CA 1
ATOM 1495 C C . GLY A 1 178 ? -9.625 -0.448 24.659 1.00 92.00 178 GLY A C 1
ATOM 1496 O O . GLY A 1 178 ? -9.140 0.542 24.105 1.00 92.00 178 GLY A O 1
ATOM 1497 N N . LYS A 1 179 ? -8.847 -1.259 25.382 1.00 93.44 179 LYS A N 1
ATOM 1498 C CA . LYS A 1 179 ? -7.404 -1.013 25.550 1.00 93.44 179 LYS A CA 1
ATOM 1499 C C . LYS A 1 179 ? -6.667 -1.123 24.205 1.00 93.44 179 LYS A C 1
ATOM 1501 O O . LYS A 1 179 ? -6.972 -1.992 23.390 1.00 93.44 179 LYS A O 1
ATOM 1506 N N . LYS A 1 180 ? -5.654 -0.277 23.976 1.00 93.38 180 LYS A N 1
ATOM 1507 C CA . LYS A 1 180 ? -4.904 -0.235 22.699 1.00 93.38 180 LYS A CA 1
ATOM 1508 C C . LYS A 1 180 ? -4.125 -1.515 22.391 1.00 93.38 180 LYS A C 1
ATOM 1510 O O . LYS A 1 180 ? -4.028 -1.913 21.236 1.00 93.38 180 LYS A O 1
ATOM 1515 N N . ASN A 1 181 ? -3.579 -2.175 23.410 1.00 93.81 181 ASN A N 1
ATOM 1516 C CA . ASN A 1 181 ? -2.918 -3.472 23.239 1.00 93.81 181 ASN A CA 1
ATOM 1517 C C . ASN A 1 181 ? -3.903 -4.569 22.800 1.00 93.81 181 ASN A C 1
ATOM 1519 O O . ASN A 1 181 ? -3.507 -5.471 22.071 1.00 93.81 181 ASN A O 1
ATOM 1523 N N . LEU A 1 182 ? -5.179 -4.459 23.182 1.00 94.81 182 LEU A N 1
ATOM 1524 C CA . LEU A 1 182 ? -6.231 -5.363 22.730 1.00 94.81 182 LEU A CA 1
ATOM 1525 C C . LEU A 1 182 ? -6.630 -5.086 21.272 1.00 94.81 182 LEU A C 1
ATOM 1527 O O . LEU A 1 182 ? -6.876 -6.034 20.540 1.00 94.81 182 LEU A O 1
ATOM 1531 N N . LEU A 1 183 ? -6.593 -3.825 20.815 1.00 96.31 183 LEU A N 1
ATOM 1532 C CA . LEU A 1 183 ? -6.713 -3.503 19.383 1.00 96.31 183 LEU A CA 1
ATOM 1533 C C . LEU A 1 183 ? -5.556 -4.109 18.581 1.00 96.31 183 LEU A C 1
ATOM 1535 O O . LEU A 1 183 ? -5.783 -4.738 17.553 1.00 96.31 183 LEU A O 1
ATOM 1539 N N . ALA A 1 184 ? -4.317 -3.948 19.058 1.00 95.12 184 ALA A N 1
ATOM 1540 C CA . ALA A 1 184 ? -3.154 -4.552 18.410 1.00 95.12 184 ALA A CA 1
ATOM 1541 C C . ALA A 1 184 ? -3.304 -6.079 18.311 1.00 95.12 184 ALA A C 1
ATOM 1543 O O . ALA A 1 184 ? -3.028 -6.650 17.262 1.00 95.12 184 ALA A O 1
ATOM 1544 N N . TYR A 1 185 ? -3.786 -6.723 19.377 1.00 95.50 185 TYR A N 1
ATOM 1545 C CA . TYR A 1 185 ? -4.045 -8.162 19.400 1.00 95.50 185 TYR A CA 1
ATOM 1546 C C . TYR A 1 185 ? -5.208 -8.586 18.499 1.00 95.50 185 TYR A C 1
ATOM 1548 O O . TYR A 1 185 ? -5.115 -9.613 17.839 1.00 95.50 185 TYR A O 1
ATOM 1556 N N . PHE A 1 186 ? -6.271 -7.785 18.406 1.00 96.06 186 PHE A N 1
ATOM 1557 C CA . PHE A 1 186 ? -7.382 -8.023 17.486 1.00 96.06 186 PHE A CA 1
ATOM 1558 C C . PHE A 1 186 ? -6.923 -8.026 16.026 1.00 96.06 186 PHE A C 1
ATOM 1560 O O . PHE A 1 186 ? -7.202 -8.978 15.304 1.00 96.06 186 PHE A O 1
ATOM 1567 N N . ILE A 1 187 ? -6.169 -7.006 15.602 1.00 94.62 187 ILE A N 1
ATOM 1568 C CA . ILE A 1 187 ? -5.631 -6.941 14.235 1.00 94.62 187 ILE A CA 1
ATOM 1569 C C . ILE A 1 187 ? -4.637 -8.079 13.972 1.00 94.62 187 ILE A C 1
ATOM 1571 O O . ILE A 1 187 ? -4.665 -8.661 12.890 1.00 94.62 187 ILE A O 1
ATOM 1575 N N . ASP A 1 188 ? -3.796 -8.422 14.954 1.00 92.50 188 ASP A N 1
ATOM 1576 C CA . ASP A 1 188 ? -2.873 -9.556 14.826 1.00 92.50 188 ASP A CA 1
ATOM 1577 C C . ASP A 1 188 ? -3.630 -10.877 14.657 1.00 92.50 188 ASP A C 1
ATOM 1579 O O . ASP A 1 188 ? -3.348 -11.642 13.743 1.00 92.50 188 ASP A O 1
ATOM 1583 N N . SER A 1 189 ? -4.671 -11.093 15.463 1.00 93.00 189 SER A N 1
ATOM 1584 C CA . SER A 1 189 ? -5.502 -12.300 15.410 1.00 93.00 189 SER A CA 1
ATOM 1585 C C . SER A 1 189 ? -6.256 -12.417 14.086 1.00 93.00 189 SER A C 1
ATOM 1587 O O . SER A 1 189 ? -6.368 -13.513 13.546 1.00 93.00 189 SER A O 1
ATOM 1589 N N . LEU A 1 190 ? -6.740 -11.306 13.518 1.00 92.94 190 LEU A N 1
ATOM 1590 C CA . LEU A 1 190 ? -7.352 -11.302 12.184 1.00 92.94 190 LEU A CA 1
ATOM 1591 C C . LEU A 1 190 ? -6.383 -11.787 11.104 1.00 92.94 190 LEU A C 1
ATOM 1593 O O . LEU A 1 190 ? -6.783 -12.505 10.187 1.00 92.94 190 LEU A O 1
ATOM 1597 N N . PHE A 1 191 ? -5.119 -11.383 11.203 1.00 90.62 191 PHE A N 1
ATOM 1598 C CA . PHE A 1 191 ? -4.076 -11.816 10.284 1.00 90.62 191 PHE A CA 1
ATOM 1599 C C . PHE A 1 191 ? -3.697 -13.286 10.517 1.00 90.62 191 PHE A C 1
ATOM 1601 O O . PHE A 1 191 ? -3.712 -14.066 9.570 1.00 90.62 191 PHE A O 1
ATOM 1608 N N . GLU A 1 192 ? -3.434 -13.689 11.764 1.00 88.81 192 GLU A N 1
ATOM 1609 C CA . GLU A 1 192 ? -3.055 -15.067 12.121 1.00 88.81 192 GLU A CA 1
ATOM 1610 C C . GLU A 1 192 ? -4.142 -16.093 11.762 1.00 88.81 192 GLU A C 1
ATOM 1612 O O . GLU A 1 192 ? -3.830 -17.208 11.352 1.00 88.81 192 GLU A O 1
ATOM 1617 N N . ASN A 1 193 ? -5.418 -15.702 11.835 1.00 88.69 193 ASN A N 1
ATOM 1618 C CA . ASN A 1 193 ? -6.557 -16.538 11.443 1.00 88.69 193 ASN A CA 1
ATOM 1619 C C . ASN A 1 193 ? -6.945 -16.391 9.959 1.00 88.69 193 ASN A C 1
ATOM 1621 O O . ASN A 1 193 ? -8.035 -16.811 9.566 1.00 88.69 193 ASN A O 1
ATOM 1625 N N . ASN A 1 194 ? -6.087 -15.787 9.127 1.00 88.56 194 ASN A N 1
ATOM 1626 C CA . ASN A 1 194 ? -6.296 -15.593 7.685 1.00 88.56 194 ASN A CA 1
ATOM 1627 C C . ASN A 1 194 ? -7.630 -14.911 7.325 1.00 88.56 194 ASN A C 1
ATOM 1629 O O . ASN A 1 194 ? -8.215 -15.171 6.273 1.00 88.56 194 ASN A O 1
ATOM 1633 N N . LYS A 1 195 ? -8.141 -14.035 8.198 1.00 91.06 195 LYS A N 1
ATOM 1634 C CA . LYS A 1 195 ? -9.393 -13.303 7.957 1.00 91.06 195 LYS A CA 1
ATOM 1635 C C . LYS A 1 195 ? -9.198 -12.104 7.040 1.00 91.06 195 LYS A C 1
ATOM 1637 O O . LYS A 1 195 ? -10.115 -11.749 6.305 1.00 91.06 195 LYS A O 1
ATOM 1642 N N . ILE A 1 196 ? -8.007 -11.507 7.059 1.00 89.81 196 ILE A N 1
ATOM 1643 C CA . ILE A 1 196 ? -7.630 -10.364 6.221 1.00 89.81 196 ILE A CA 1
ATOM 1644 C C . ILE A 1 196 ? -6.417 -10.695 5.347 1.00 89.81 196 ILE A C 1
ATOM 1646 O O . ILE A 1 196 ? -5.524 -11.426 5.771 1.00 89.81 196 ILE A O 1
ATOM 1650 N N . SER A 1 197 ? -6.373 -10.143 4.131 1.00 79.62 197 SER A N 1
ATOM 1651 C CA . SER A 1 197 ? -5.285 -10.380 3.170 1.00 79.62 197 SER A CA 1
ATOM 1652 C C . SER A 1 197 ? -3.901 -10.087 3.754 1.00 79.62 197 SER A C 1
ATOM 1654 O O . SER A 1 197 ? -3.681 -9.004 4.313 1.00 79.62 197 SER A O 1
ATOM 1656 N N . SER A 1 198 ? -2.952 -11.007 3.547 1.00 61.50 198 SER A N 1
ATOM 1657 C CA . SER A 1 198 ? -1.556 -10.808 3.932 1.00 61.50 198 SER A CA 1
ATOM 1658 C C . SER A 1 198 ? -0.942 -9.672 3.124 1.00 61.50 198 SER A C 1
ATOM 1660 O O . SER A 1 198 ? -0.626 -9.809 1.945 1.00 61.50 198 SER A O 1
ATOM 1662 N N . THR A 1 199 ? -0.806 -8.513 3.761 1.00 62.81 199 THR A N 1
ATOM 1663 C CA . THR A 1 199 ? -0.093 -7.369 3.199 1.00 62.81 199 THR A CA 1
ATOM 1664 C C . THR A 1 199 ? 0.882 -6.852 4.245 1.00 62.81 199 THR A C 1
ATOM 1666 O O . THR A 1 199 ? 0.570 -6.817 5.435 1.00 62.81 199 THR A O 1
ATOM 1669 N N . SER A 1 200 ? 2.045 -6.357 3.821 1.00 57.62 200 SER A N 1
ATOM 1670 C CA . SER A 1 200 ? 3.038 -5.706 4.696 1.00 57.62 200 SER A CA 1
ATOM 1671 C C . SER A 1 200 ? 2.523 -4.427 5.387 1.00 57.62 200 SER A C 1
ATOM 1673 O O . SER A 1 200 ? 3.268 -3.734 6.076 1.00 57.62 200 SER A O 1
ATOM 1675 N N . ARG A 1 201 ? 1.237 -4.089 5.213 1.00 77.75 201 ARG A N 1
ATOM 1676 C CA . ARG A 1 201 ? 0.613 -2.825 5.606 1.00 77.75 201 ARG A CA 1
ATOM 1677 C C . ARG A 1 201 ? -0.479 -2.981 6.667 1.00 77.75 201 ARG A C 1
ATOM 1679 O O . ARG A 1 201 ? -1.162 -1.995 6.929 1.00 77.75 201 ARG A O 1
ATOM 1686 N N . ILE A 1 202 ? -0.617 -4.140 7.329 1.00 88.38 202 ILE A N 1
ATOM 1687 C CA . ILE A 1 202 ? -1.685 -4.383 8.325 1.00 88.38 202 ILE A CA 1
ATOM 1688 C C . ILE A 1 202 ? -1.828 -3.252 9.359 1.00 88.38 202 ILE A C 1
ATOM 1690 O O . ILE A 1 202 ? -2.941 -2.822 9.655 1.00 88.38 202 ILE A O 1
ATOM 1694 N N . TRP A 1 203 ? -0.715 -2.701 9.852 1.00 91.00 203 TRP A N 1
ATOM 1695 C CA . TRP A 1 203 ? -0.719 -1.620 10.843 1.00 91.00 203 TRP A CA 1
ATOM 1696 C C . TRP A 1 203 ? -1.032 -0.256 10.229 1.00 91.00 203 TRP A C 1
ATOM 1698 O O . TRP A 1 203 ? -1.722 0.556 10.840 1.00 91.00 203 TRP A O 1
ATOM 1708 N N . ALA A 1 204 ? -0.567 -0.005 9.005 1.00 86.62 204 ALA A N 1
ATOM 1709 C CA . ALA A 1 204 ? -0.892 1.218 8.281 1.00 86.62 204 ALA A CA 1
ATOM 1710 C C . ALA A 1 204 ? -2.390 1.276 7.934 1.00 86.62 204 ALA A C 1
ATOM 1712 O O . ALA A 1 204 ? -2.999 2.342 8.022 1.00 86.62 204 ALA A O 1
ATOM 1713 N N . THR A 1 205 ? -2.997 0.132 7.611 1.00 89.94 205 THR A N 1
ATOM 1714 C CA . THR A 1 205 ? -4.444 0.004 7.397 1.00 89.94 205 THR A CA 1
ATOM 1715 C C . THR A 1 205 ? -5.231 0.206 8.693 1.00 89.94 205 THR A C 1
ATOM 1717 O O . THR A 1 205 ? -6.290 0.834 8.669 1.00 89.94 205 THR A O 1
ATOM 1720 N N . ALA A 1 206 ? -4.692 -0.214 9.843 1.00 92.25 206 ALA A N 1
ATOM 1721 C CA . ALA A 1 206 ? -5.328 0.013 11.142 1.00 92.25 206 ALA A CA 1
ATOM 1722 C C . ALA A 1 206 ? -5.497 1.510 11.444 1.00 92.25 206 ALA A C 1
ATOM 1724 O O . ALA A 1 206 ? -6.554 1.921 11.911 1.00 92.25 206 ALA A O 1
ATOM 1725 N N . ILE A 1 207 ? -4.490 2.330 11.116 1.00 91.75 207 ILE A N 1
ATOM 1726 C CA . ILE A 1 207 ? -4.519 3.796 11.294 1.00 91.75 207 ILE A CA 1
ATOM 1727 C C . ILE A 1 207 ? -5.660 4.447 10.496 1.00 91.75 207 ILE A C 1
ATOM 1729 O O . ILE A 1 207 ? -6.189 5.477 10.904 1.00 91.75 207 ILE A O 1
ATOM 1733 N N . ILE A 1 208 ? -6.043 3.851 9.367 1.00 91.38 208 ILE A N 1
ATOM 1734 C CA . ILE A 1 208 ? -7.164 4.314 8.538 1.00 91.38 208 ILE A CA 1
ATOM 1735 C C . ILE A 1 208 ? -8.494 3.856 9.138 1.00 91.38 208 ILE 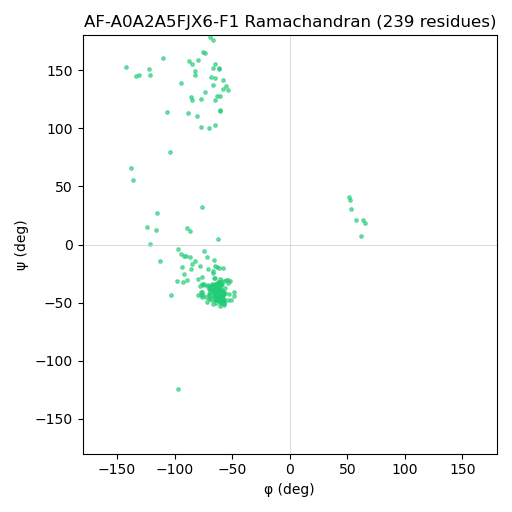A C 1
ATOM 1737 O O . ILE A 1 208 ? -9.462 4.610 9.172 1.00 91.38 208 ILE A O 1
ATOM 1741 N N . CYS A 1 209 ? -8.549 2.604 9.586 1.00 94.69 209 CYS A N 1
ATOM 1742 C CA . CYS A 1 209 ? -9.797 1.945 9.954 1.00 94.69 209 CYS A CA 1
ATOM 1743 C C . CYS A 1 209 ? -10.234 2.205 11.397 1.00 94.69 209 CYS A C 1
ATOM 1745 O O . CYS A 1 209 ? -11.416 2.047 11.690 1.00 94.69 209 CYS A O 1
ATOM 1747 N N . PHE A 1 210 ? -9.326 2.605 12.289 1.00 96.12 210 PHE A N 1
ATOM 1748 C CA . PHE A 1 210 ? -9.589 2.748 13.721 1.00 96.12 210 PHE A CA 1
ATOM 1749 C C . PHE A 1 210 ? -9.059 4.070 14.277 1.00 96.12 210 PHE A C 1
ATOM 1751 O O . PHE A 1 210 ? -7.991 4.550 13.893 1.00 96.12 210 PHE A O 1
ATOM 1758 N N . THR A 1 211 ? -9.778 4.646 15.240 1.00 92.00 211 THR A N 1
ATOM 1759 C CA . THR A 1 211 ? -9.280 5.799 16.003 1.00 92.00 211 THR A CA 1
ATOM 1760 C C . THR A 1 211 ? -8.112 5.388 16.897 1.00 92.00 211 THR A C 1
ATOM 1762 O O . THR A 1 211 ? -8.110 4.300 17.468 1.00 92.00 211 THR A O 1
ATOM 1765 N N . ASP A 1 212 ? -7.126 6.273 17.058 1.00 83.31 212 ASP A N 1
AT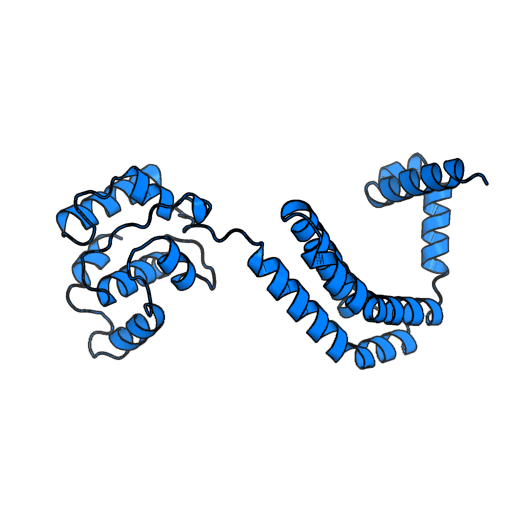OM 1766 C CA . ASP A 1 212 ? -5.980 6.091 17.963 1.00 83.31 212 ASP A CA 1
ATOM 1767 C C . ASP A 1 212 ? -5.109 4.840 17.733 1.00 83.31 212 ASP A C 1
ATOM 1769 O O . ASP A 1 212 ? -4.318 4.460 18.603 1.00 83.31 212 ASP A O 1
ATOM 1773 N N . ALA A 1 213 ? -5.161 4.261 16.531 1.00 90.50 213 ALA A N 1
ATOM 1774 C CA . ALA A 1 213 ? -4.413 3.074 16.104 1.00 90.50 213 ALA A CA 1
ATOM 1775 C C . ALA A 1 213 ? -2.918 3.323 15.792 1.00 90.50 213 ALA A C 1
ATOM 1777 O O . ALA A 1 213 ? -2.325 2.679 14.926 1.00 90.50 213 ALA A O 1
ATOM 1778 N N . LYS A 1 214 ? -2.277 4.260 16.497 1.00 88.00 214 LYS A N 1
ATOM 1779 C CA . LYS A 1 214 ? -0.828 4.506 16.396 1.00 88.00 214 LYS A CA 1
ATOM 1780 C C . LYS A 1 214 ? -0.057 3.515 17.279 1.00 88.00 214 LYS A C 1
ATOM 1782 O O . LYS A 1 214 ? -0.546 3.111 18.331 1.00 88.00 214 LYS A O 1
ATOM 1787 N N . ASN A 1 215 ? 1.164 3.163 16.873 1.00 89.62 215 ASN A N 1
ATOM 1788 C CA . ASN A 1 215 ? 2.106 2.311 17.622 1.00 89.62 215 ASN A CA 1
ATOM 1789 C C . ASN A 1 215 ? 1.641 0.859 17.876 1.00 89.62 215 ASN A C 1
ATOM 1791 O O . ASN A 1 215 ? 2.164 0.192 18.766 1.00 89.62 215 ASN A O 1
ATOM 1795 N N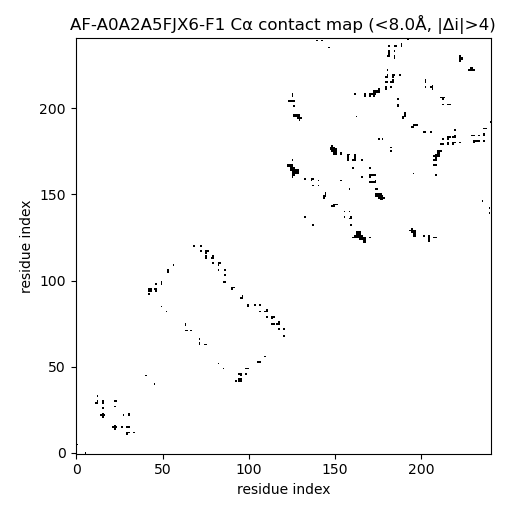 . LEU A 1 216 ? 0.690 0.336 17.092 1.00 91.31 216 LEU A N 1
ATOM 1796 C CA . LEU A 1 216 ? 0.172 -1.027 17.285 1.00 91.31 216 LEU A CA 1
ATOM 1797 C C . LEU A 1 216 ? 1.236 -2.117 17.081 1.00 91.31 216 LEU A C 1
ATOM 1799 O O . LEU A 1 216 ? 1.255 -3.082 17.837 1.00 91.31 216 LEU A O 1
ATOM 1803 N N . ALA A 1 217 ? 2.158 -1.936 16.129 1.00 88.94 217 ALA A N 1
ATOM 1804 C CA . ALA A 1 217 ? 3.264 -2.870 15.907 1.00 88.94 217 ALA A CA 1
ATOM 1805 C C . ALA A 1 217 ? 4.160 -3.007 17.152 1.00 88.94 217 ALA A C 1
ATOM 1807 O O . ALA A 1 217 ? 4.474 -4.111 17.578 1.00 88.94 217 ALA A O 1
ATOM 1808 N N . GLN A 1 218 ? 4.499 -1.886 17.795 1.00 88.69 218 GLN A N 1
ATOM 1809 C CA . GLN A 1 218 ? 5.267 -1.900 19.040 1.00 88.69 218 GLN A CA 1
ATOM 1810 C C . GLN A 1 218 ? 4.475 -2.551 20.182 1.00 88.69 218 GLN A C 1
ATOM 1812 O O . GLN A 1 218 ? 5.027 -3.313 20.969 1.00 88.69 218 GLN A O 1
ATOM 1817 N N . LEU A 1 219 ? 3.167 -2.284 20.273 1.00 91.81 219 LEU A N 1
ATOM 1818 C CA . LEU A 1 219 ? 2.309 -2.919 21.276 1.00 91.81 219 LEU A CA 1
ATOM 1819 C C . LEU A 1 219 ? 2.242 -4.440 21.103 1.00 91.81 219 LEU A C 1
ATOM 1821 O O . LEU A 1 219 ? 2.175 -5.140 22.114 1.00 91.81 219 LEU A O 1
ATOM 1825 N N . LYS A 1 220 ? 2.297 -4.933 19.860 1.00 90.50 220 LYS A N 1
ATOM 1826 C CA . LYS A 1 220 ? 2.424 -6.359 19.551 1.00 90.50 220 LYS A CA 1
ATOM 1827 C C . LYS A 1 220 ? 3.701 -6.959 20.117 1.00 90.50 220 LYS A C 1
ATOM 1829 O O . LYS A 1 220 ? 3.621 -7.917 20.883 1.00 90.50 220 LYS A O 1
ATOM 1834 N N . GLU A 1 221 ? 4.848 -6.364 19.817 1.00 90.38 221 GLU A N 1
ATOM 1835 C CA . GLU A 1 221 ? 6.128 -6.831 20.364 1.00 90.38 221 GLU A CA 1
ATOM 1836 C C . GLU A 1 221 ? 6.122 -6.819 21.900 1.00 90.38 221 GLU A C 1
ATOM 1838 O O . GLU A 1 221 ? 6.522 -7.791 22.540 1.00 90.38 221 GLU A O 1
ATOM 1843 N N . ASN A 1 222 ? 5.552 -5.773 22.505 1.00 89.19 222 ASN A N 1
ATOM 1844 C CA . ASN A 1 222 ? 5.463 -5.657 23.959 1.00 89.19 222 ASN A CA 1
ATOM 1845 C C . ASN A 1 222 ? 4.649 -6.791 24.599 1.00 89.19 222 ASN A C 1
ATOM 1847 O O . ASN A 1 222 ? 5.075 -7.340 25.613 1.00 89.19 222 ASN A O 1
ATOM 1851 N N . TYR A 1 223 ? 3.472 -7.144 24.062 1.00 89.06 223 TYR A N 1
ATOM 1852 C CA . TYR A 1 223 ? 2.691 -8.232 24.663 1.00 89.06 223 TYR A CA 1
ATOM 1853 C C . TYR A 1 223 ? 3.256 -9.616 24.340 1.00 89.06 223 TYR A C 1
ATOM 1855 O O . TYR A 1 223 ? 3.103 -10.517 25.165 1.00 89.06 223 TYR A O 1
ATOM 1863 N N . ARG A 1 224 ? 3.938 -9.788 23.199 1.00 86.38 224 ARG A N 1
ATOM 1864 C CA . ARG A 1 224 ? 4.637 -11.037 22.859 1.00 86.38 224 ARG A CA 1
ATOM 1865 C C . ARG A 1 224 ? 5.822 -11.296 23.788 1.00 86.38 224 ARG A C 1
ATOM 1867 O O . ARG A 1 224 ? 6.054 -12.441 24.152 1.00 86.38 224 ARG A O 1
ATOM 1874 N N . GLY A 1 225 ? 6.510 -10.243 24.232 1.00 79.12 225 GLY A N 1
ATOM 1875 C CA . GLY A 1 225 ? 7.600 -10.332 25.211 1.00 79.12 225 GLY A CA 1
ATOM 1876 C C . GLY A 1 225 ? 7.162 -10.646 26.650 1.00 79.12 225 GLY A C 1
ATOM 1877 O O . GLY A 1 225 ? 8.004 -10.939 27.498 1.00 79.12 225 GLY A O 1
ATOM 1878 N N . ASN A 1 226 ? 5.861 -10.603 26.958 1.00 83.56 226 ASN A N 1
ATOM 1879 C CA . ASN A 1 226 ? 5.348 -10.942 28.288 1.00 83.56 226 ASN A CA 1
ATOM 1880 C C . ASN A 1 226 ? 5.256 -12.463 28.494 1.00 83.56 226 ASN A C 1
ATOM 1882 O O . ASN A 1 226 ? 5.077 -13.218 27.546 1.00 83.56 226 ASN A O 1
ATOM 1886 N N . LYS A 1 227 ? 5.233 -12.922 29.758 1.00 77.31 227 LYS A N 1
ATOM 1887 C CA . LYS A 1 227 ? 5.121 -14.358 30.116 1.00 77.31 227 LYS A CA 1
ATOM 1888 C C . LYS A 1 227 ? 3.950 -15.100 29.454 1.00 77.31 227 LYS A C 1
ATOM 1890 O O . LYS A 1 227 ? 4.042 -16.300 29.238 1.00 77.31 227 LYS A O 1
ATOM 1895 N N . GLN A 1 228 ? 2.842 -14.407 29.194 1.00 76.88 228 GLN A N 1
ATOM 1896 C CA . GLN A 1 228 ? 1.641 -14.985 28.580 1.00 76.88 228 GLN A CA 1
ATOM 1897 C C . GLN A 1 228 ? 1.625 -14.855 27.050 1.00 76.88 228 GLN A C 1
ATOM 1899 O O . GLN A 1 228 ? 0.728 -15.402 26.418 1.00 76.88 228 GLN A O 1
ATOM 1904 N N . GLY A 1 229 ? 2.552 -14.092 26.456 1.00 86.75 229 GLY A N 1
ATOM 1905 C CA . GLY A 1 229 ? 2.591 -13.802 25.018 1.00 86.75 229 GLY A CA 1
ATOM 1906 C C . GLY A 1 229 ? 1.365 -13.055 24.472 1.00 86.75 229 GLY A C 1
ATOM 1907 O O . GLY A 1 229 ? 1.231 -12.903 23.261 1.00 86.75 229 GLY A O 1
ATOM 1908 N N . LYS A 1 230 ? 0.453 -12.613 25.347 1.00 91.19 230 LYS A N 1
ATOM 1909 C CA . LYS A 1 230 ? -0.856 -12.037 25.020 1.00 91.19 230 LYS A CA 1
ATOM 1910 C C . LYS A 1 230 ? -1.193 -10.884 25.977 1.00 91.19 230 LYS A C 1
ATOM 1912 O O . LYS A 1 230 ? -0.703 -10.865 27.112 1.00 91.19 230 LYS A O 1
ATOM 1917 N N . PRO A 1 231 ? -2.012 -9.898 25.565 1.00 92.88 231 PRO A N 1
ATOM 1918 C CA . PRO A 1 231 ? -2.444 -8.824 26.456 1.00 92.88 231 PRO A CA 1
ATOM 1919 C C . PRO A 1 231 ? -3.479 -9.304 27.486 1.00 92.88 231 PRO A C 1
ATOM 1921 O O . PRO A 1 231 ? -4.119 -10.340 27.331 1.00 92.88 231 PRO A O 1
ATOM 1924 N N . LYS A 1 232 ? -3.712 -8.506 28.533 1.00 89.88 232 LYS A N 1
ATOM 1925 C CA . LYS A 1 232 ? -4.837 -8.731 29.455 1.00 89.88 232 LYS A CA 1
ATOM 1926 C C . LYS A 1 232 ? -6.165 -8.715 28.679 1.00 89.88 232 LYS A C 1
ATOM 1928 O O . LYS A 1 232 ? -6.323 -7.884 27.792 1.00 89.88 232 LYS A O 1
ATOM 1933 N N . GLU A 1 233 ? -7.099 -9.595 29.054 1.00 92.38 233 GLU A N 1
ATOM 1934 C CA . GLU A 1 233 ? -8.418 -9.773 28.405 1.00 92.38 233 GLU A CA 1
ATOM 1935 C C . GLU A 1 233 ? -8.360 -10.301 26.955 1.00 92.38 233 GLU A C 1
ATOM 1937 O O . GLU A 1 233 ? -9.354 -10.232 26.235 1.00 92.38 233 GLU A O 1
ATOM 1942 N N . PHE A 1 234 ? -7.237 -10.903 26.534 1.00 93.25 234 PHE A N 1
ATOM 1943 C CA . PHE A 1 234 ? -7.098 -11.512 25.201 1.00 93.25 234 PHE A CA 1
ATOM 1944 C C . PHE A 1 234 ? -8.202 -12.528 24.871 1.00 93.25 234 PHE A C 1
ATOM 1946 O O . PHE A 1 234 ? -8.590 -12.660 23.716 1.00 93.25 234 PHE A O 1
ATOM 1953 N N . SER A 1 235 ? -8.744 -13.212 25.883 1.00 94.19 235 SER A N 1
ATOM 1954 C CA . SER A 1 235 ? -9.790 -14.223 25.721 1.00 94.19 235 SER A CA 1
ATOM 1955 C C . SER A 1 235 ? -11.085 -13.675 25.118 1.00 94.19 235 SER A C 1
ATOM 1957 O O . SER A 1 235 ? -11.867 -14.449 24.577 1.00 94.19 235 SER A O 1
ATOM 1959 N N . ILE A 1 236 ? -11.319 -12.359 25.186 1.00 94.69 236 ILE A N 1
ATOM 1960 C CA . ILE A 1 236 ? -12.441 -11.711 24.495 1.00 94.69 236 ILE A CA 1
ATOM 1961 C C . ILE A 1 236 ? -12.240 -11.783 22.976 1.00 94.69 236 ILE A C 1
ATOM 1963 O O . ILE A 1 236 ? -13.191 -12.045 22.247 1.00 94.69 236 ILE A O 1
ATOM 1967 N N . ILE A 1 237 ? -11.004 -11.579 22.512 1.00 95.62 237 ILE A N 1
ATOM 1968 C CA . ILE A 1 237 ? -10.637 -11.619 21.094 1.00 95.62 237 ILE A CA 1
ATOM 1969 C C . ILE A 1 237 ? -10.537 -13.059 20.590 1.00 95.62 237 ILE A C 1
ATOM 1971 O O . ILE A 1 237 ? -11.034 -13.339 19.507 1.00 95.62 237 ILE A O 1
ATOM 1975 N N . ASP A 1 238 ? -9.972 -13.978 21.381 1.00 93.25 238 ASP A N 1
ATOM 1976 C CA . ASP A 1 238 ? -9.858 -15.396 20.995 1.00 93.25 238 ASP A CA 1
ATOM 1977 C C . ASP A 1 238 ? -11.226 -16.023 20.677 1.00 93.25 238 ASP A C 1
ATOM 1979 O O . ASP A 1 238 ? -11.319 -16.887 19.819 1.00 93.25 238 ASP A O 1
ATOM 1983 N N . ARG A 1 239 ? -12.305 -15.572 21.333 1.00 93.06 239 ARG A N 1
ATOM 1984 C CA . ARG A 1 239 ? -13.675 -16.071 21.107 1.00 93.06 239 ARG A CA 1
ATOM 1985 C C . ARG A 1 239 ? -14.315 -15.594 19.800 1.00 93.06 239 ARG A C 1
ATOM 1987 O O . ARG A 1 239 ? -15.447 -15.978 19.515 1.00 93.06 239 ARG A O 1
ATOM 1994 N N . LEU A 1 240 ? -13.652 -14.711 19.053 1.00 89.62 240 LEU A N 1
ATOM 1995 C CA . LEU A 1 240 ? -14.162 -14.185 17.785 1.00 89.62 240 LEU A CA 1
ATOM 1996 C C . LEU A 1 240 ? -13.893 -15.122 16.599 1.00 89.62 240 LEU A C 1
ATOM 1998 O O . LEU A 1 240 ? -14.472 -14.893 15.535 1.00 89.62 240 LEU A O 1
ATOM 2002 N N . PHE A 1 241 ? -13.018 -16.118 16.766 1.00 84.44 241 PHE A N 1
ATOM 2003 C CA . PHE A 1 241 ? -12.523 -16.991 15.702 1.00 84.44 241 PHE A CA 1
ATOM 2004 C C . PHE A 1 241 ? -12.715 -18.468 16.039 1.00 84.44 241 PHE A C 1
ATOM 2006 O O . PHE A 1 241 ? -12.620 -18.826 17.234 1.00 84.44 241 PHE A O 1
#

Solvent-accessible surface area (backbone atoms only — not comparable to full-atom values): 13478 Å² total; per-residue (Å²): 132,54,75,69,53,51,52,52,51,49,56,50,50,54,52,27,72,78,34,55,74,61,21,51,74,76,38,44,67,58,46,50,50,50,52,51,52,62,76,58,58,44,62,68,51,50,44,48,50,55,51,49,54,61,65,43,45,67,53,50,69,64,47,48,82,75,44,56,74,71,60,31,49,56,50,39,54,53,52,45,49,53,50,49,48,69,74,69,55,90,74,87,49,67,71,38,50,51,49,48,64,71,44,40,70,58,54,52,51,51,45,52,52,44,51,55,56,42,54,73,65,50,75,56,43,28,41,39,56,64,72,61,58,89,62,50,47,59,54,45,51,50,50,36,46,76,67,52,33,34,43,90,83,61,48,69,66,51,54,48,46,38,36,60,53,33,51,48,92,77,51,63,50,43,46,59,64,44,60,67,51,49,53,26,48,44,57,49,47,36,47,77,69,57,40,33,68,96,54,104,45,64,60,65,32,36,47,53,34,26,48,86,39,70,67,34,68,60,39,43,54,56,26,48,74,38,100,76,48,52,49,84,74,46,69,68,55,58,71,68,109

pLDDT: mean 87.73, std 7.86, range [57.62, 97.44]

Mean predicted aligned error: 14.57 Å

Nearest PDB structures (foldseek):
  4apo-assembly1_A  TM=3.058E-01  e=3.375E+00  Homo sapiens
  4apo-assembly2_B  TM=3.067E-01  e=7.260E+00  Homo sapiens

Secondary structure (DSSP, 8-state):
--HHHHHHHHHHHHHHHH-HHHHHHH-HHHHHHHHHHHHT--HHHHHHHHHHHHHHHHHHHHHGGGS-HHHHHHHHHHHHHHHHHHHHS----HHHHHHHHHHHHHHHHHHHHHHHHHHHHS--B--BB-S-HHHHHHHHHHHHHHTT-B-TT--HHHHHHTTBT-BGGG---B-B-S-HHHHHHHHHHHHHTT-B---TTHHHHHHHHBTT-TTHHHHHHHHHTSTTSS-TTHHHHHTT-